Protein AF-A0A7Z9G3J1-F1 (afdb_monomer_lite)

Radius of gyration: 23.77 Å; chains: 1; bounding box: 66×47×81 Å

Structure (mmCIF, N/CA/C/O backbone):
data_AF-A0A7Z9G3J1-F1
#
_entry.id   AF-A0A7Z9G3J1-F1
#
loop_
_atom_site.group_PDB
_atom_site.id
_atom_site.type_symbol
_atom_site.label_atom_id
_atom_site.label_alt_id
_atom_site.label_comp_id
_atom_site.label_asym_id
_atom_site.label_entity_id
_atom_site.label_seq_id
_atom_site.pdbx_PDB_ins_code
_atom_site.Cartn_x
_atom_site.Cartn_y
_atom_site.Cartn_z
_atom_site.occupancy
_atom_site.B_iso_or_equiv
_atom_site.auth_seq_id
_atom_site.auth_comp_id
_atom_site.auth_asym_id
_atom_site.auth_atom_id
_atom_site.pdbx_PDB_model_num
ATOM 1 N N . MET A 1 1 ? 31.527 11.844 -5.427 1.00 74.94 1 MET A N 1
ATOM 2 C CA . MET A 1 1 ? 30.550 10.880 -5.969 1.00 74.94 1 MET A CA 1
ATOM 3 C C . MET A 1 1 ? 30.695 9.530 -5.293 1.00 74.94 1 MET A C 1
ATOM 5 O O . MET A 1 1 ? 29.779 9.151 -4.588 1.00 74.94 1 MET A O 1
ATOM 9 N N . GLU A 1 2 ? 31.854 8.870 -5.390 1.00 83.44 2 GLU A N 1
ATOM 10 C CA . GLU A 1 2 ? 32.075 7.552 -4.758 1.00 83.44 2 GLU A CA 1
ATOM 11 C C . GLU A 1 2 ? 31.765 7.499 -3.256 1.00 83.44 2 GLU A C 1
ATOM 13 O O . GLU A 1 2 ? 31.175 6.531 -2.800 1.00 83.44 2 GLU A O 1
ATOM 18 N N . GLN A 1 3 ? 32.085 8.552 -2.495 1.00 86.12 3 GLN A N 1
ATOM 19 C CA . GLN A 1 3 ? 31.745 8.615 -1.066 1.00 86.12 3 GLN A CA 1
ATOM 20 C C . GLN A 1 3 ? 30.231 8.562 -0.808 1.00 86.12 3 GLN A C 1
ATOM 22 O O . GLN A 1 3 ? 29.818 7.888 0.122 1.00 86.12 3 GLN A O 1
ATOM 27 N N . TYR A 1 4 ? 29.415 9.198 -1.657 1.00 82.56 4 TYR A N 1
ATOM 28 C CA . TYR A 1 4 ? 27.954 9.123 -1.550 1.00 82.56 4 TYR A CA 1
ATOM 29 C C . TYR A 1 4 ? 27.432 7.741 -1.961 1.00 82.56 4 TYR A C 1
ATOM 31 O O . TYR A 1 4 ? 26.569 7.187 -1.299 1.00 82.56 4 TYR A O 1
ATOM 39 N N . LEU A 1 5 ? 27.980 7.142 -3.026 1.00 85.19 5 LEU A N 1
ATOM 40 C CA . LEU A 1 5 ? 27.561 5.805 -3.472 1.00 85.19 5 LEU A CA 1
ATOM 41 C C . LEU A 1 5 ? 27.992 4.686 -2.510 1.00 85.19 5 LEU A C 1
ATOM 43 O O . LEU A 1 5 ? 27.383 3.618 -2.507 1.00 85.19 5 LEU A O 1
ATOM 47 N N . ALA A 1 6 ? 29.015 4.923 -1.686 1.00 86.81 6 ALA A N 1
ATOM 48 C CA . ALA A 1 6 ? 29.433 4.000 -0.634 1.00 86.81 6 ALA A CA 1
ATOM 49 C C . ALA A 1 6 ? 28.382 3.849 0.481 1.00 86.81 6 ALA A C 1
ATOM 51 O O . ALA A 1 6 ? 28.388 2.834 1.174 1.00 86.81 6 ALA A O 1
ATOM 52 N N . GLU A 1 7 ? 27.460 4.808 0.625 1.00 89.31 7 GLU A N 1
ATOM 53 C CA . GLU A 1 7 ? 26.322 4.724 1.553 1.00 89.31 7 GLU A CA 1
ATOM 54 C C . GLU A 1 7 ? 25.188 3.829 1.029 1.00 89.31 7 GLU A C 1
ATOM 56 O O . GLU A 1 7 ? 24.230 3.568 1.753 1.00 89.31 7 GLU A O 1
ATOM 61 N N . THR A 1 8 ? 25.331 3.282 -0.185 1.00 89.94 8 THR A N 1
ATOM 62 C CA . THR A 1 8 ? 24.332 2.472 -0.901 1.00 89.94 8 THR A CA 1
ATOM 63 C C . THR A 1 8 ? 23.074 3.261 -1.287 1.00 89.94 8 THR A C 1
ATOM 65 O O . THR A 1 8 ? 23.007 4.475 -1.118 1.00 89.94 8 THR A O 1
ATOM 68 N N . ILE A 1 9 ? 22.106 2.584 -1.908 1.00 93.88 9 ILE A N 1
ATOM 69 C CA . ILE A 1 9 ? 20.814 3.174 -2.272 1.00 93.88 9 ILE A CA 1
ATOM 70 C C . ILE A 1 9 ? 19.803 2.812 -1.185 1.00 93.88 9 ILE A C 1
ATOM 72 O O . ILE A 1 9 ? 19.761 1.668 -0.739 1.00 93.88 9 ILE A O 1
ATOM 76 N N . ASP A 1 10 ? 18.973 3.773 -0.797 1.00 92.31 10 ASP A N 1
ATOM 77 C CA . ASP A 1 10 ? 17.947 3.711 0.249 1.00 92.31 10 ASP A CA 1
ATOM 78 C C . ASP A 1 10 ? 16.708 2.890 -0.161 1.00 92.31 10 ASP A C 1
ATOM 80 O O . ASP A 1 10 ? 15.561 3.315 -0.010 1.00 92.31 10 ASP A O 1
ATOM 84 N N . ILE A 1 11 ? 16.947 1.688 -0.685 1.00 94.56 11 ILE A N 1
ATOM 85 C CA . ILE A 1 11 ? 15.934 0.734 -1.131 1.00 94.56 11 ILE A CA 1
ATOM 86 C C . ILE A 1 11 ? 15.996 -0.538 -0.285 1.00 94.56 11 ILE A C 1
ATOM 88 O O . ILE A 1 11 ? 17.074 -1.058 0.013 1.00 94.56 11 ILE A O 1
ATOM 92 N N . ASN A 1 12 ? 14.839 -1.071 0.098 1.00 94.88 12 ASN A N 1
ATOM 93 C CA . ASN A 1 12 ? 14.780 -2.349 0.799 1.00 94.88 12 ASN A CA 1
ATOM 94 C C . ASN A 1 12 ? 14.814 -3.549 -0.176 1.00 94.88 12 ASN A C 1
ATOM 96 O O . ASN A 1 12 ? 14.845 -3.402 -1.400 1.00 94.88 12 ASN A O 1
ATOM 100 N N . ALA A 1 13 ? 14.818 -4.766 0.375 1.00 95.44 13 ALA A N 1
ATOM 101 C CA . ALA A 1 13 ? 14.863 -5.999 -0.416 1.00 95.44 13 ALA A CA 1
ATOM 102 C C . ALA A 1 13 ? 13.631 -6.201 -1.322 1.00 95.44 13 ALA A C 1
ATOM 104 O O . ALA A 1 13 ? 13.750 -6.861 -2.351 1.00 95.44 13 ALA A O 1
ATOM 105 N N . ASP A 1 14 ? 12.492 -5.600 -0.972 1.00 95.75 14 ASP A N 1
ATOM 106 C CA . ASP A 1 14 ? 11.237 -5.674 -1.728 1.00 95.75 14 ASP A CA 1
ATOM 107 C C . ASP A 1 14 ? 11.140 -4.629 -2.848 1.00 95.75 14 ASP A C 1
ATOM 109 O O . ASP A 1 14 ? 10.175 -4.637 -3.606 1.00 95.75 14 ASP A O 1
ATOM 113 N N . GLY A 1 15 ? 12.116 -3.722 -2.964 1.00 94.69 15 GLY A N 1
ATOM 114 C CA . GLY A 1 15 ? 12.115 -2.660 -3.971 1.00 94.69 15 GLY A CA 1
ATOM 115 C C . GLY A 1 15 ? 11.437 -1.358 -3.535 1.00 94.69 15 GLY A C 1
ATOM 116 O O . GLY A 1 15 ? 11.208 -0.478 -4.365 1.00 94.69 15 GLY A O 1
ATOM 117 N N . GLU A 1 16 ? 11.110 -1.204 -2.253 1.00 92.50 16 GLU A N 1
ATOM 118 C CA . GLU A 1 16 ? 10.523 0.024 -1.712 1.00 92.50 16 GLU A CA 1
ATOM 119 C C . GLU A 1 16 ? 11.630 0.997 -1.283 1.00 92.50 16 GLU A C 1
ATOM 121 O O . GLU A 1 16 ? 12.509 0.640 -0.493 1.00 92.50 16 GLU A O 1
ATOM 126 N N . TYR A 1 17 ? 11.582 2.229 -1.794 1.00 92.19 17 TYR A N 1
ATOM 127 C CA . TYR A 1 17 ? 12.421 3.325 -1.305 1.00 92.19 17 TYR A CA 1
ATOM 128 C C . TYR A 1 17 ? 11.921 3.836 0.048 1.00 92.19 17 TYR A C 1
ATOM 130 O O . TYR A 1 17 ? 10.718 3.808 0.317 1.00 92.19 17 TYR A O 1
ATOM 138 N N . ILE A 1 18 ? 12.820 4.382 0.873 1.00 87.56 18 ILE A N 1
ATOM 139 C CA . ILE A 1 18 ? 12.483 4.860 2.227 1.00 87.56 18 ILE A CA 1
ATOM 140 C C . ILE A 1 18 ? 11.345 5.891 2.252 1.00 87.56 18 ILE A C 1
ATOM 142 O O . ILE A 1 18 ? 10.588 5.955 3.216 1.00 87.56 18 ILE A O 1
ATOM 146 N N . GLU A 1 19 ? 11.194 6.686 1.189 1.00 79.88 19 GLU A N 1
ATOM 147 C CA . GLU A 1 19 ? 10.156 7.718 1.104 1.00 79.88 19 GLU A CA 1
ATOM 148 C C . GLU A 1 19 ? 8.739 7.156 0.955 1.00 79.88 19 GLU A C 1
ATOM 150 O O . GLU A 1 19 ? 7.773 7.888 1.181 1.00 79.88 19 GLU A O 1
ATOM 155 N N . ARG A 1 20 ? 8.609 5.885 0.545 1.00 80.00 20 ARG A N 1
ATOM 156 C CA . ARG A 1 20 ? 7.331 5.187 0.333 1.00 80.00 20 ARG A CA 1
ATOM 157 C C . ARG A 1 20 ? 6.332 5.946 -0.552 1.00 80.00 20 ARG A C 1
ATOM 159 O O . ARG A 1 20 ? 5.127 5.791 -0.397 1.00 80.00 20 ARG A O 1
ATOM 166 N N . SER A 1 21 ? 6.807 6.767 -1.492 1.00 75.12 21 SER A N 1
ATOM 167 C CA . SER A 1 21 ? 5.947 7.508 -2.427 1.00 75.12 21 SER A CA 1
ATOM 168 C C . SER A 1 21 ? 5.894 6.801 -3.775 1.00 75.12 21 SER A C 1
ATOM 170 O O . SER A 1 21 ? 6.714 7.016 -4.674 1.00 75.12 21 SER A O 1
ATOM 172 N N . THR A 1 22 ? 4.880 5.952 -3.900 1.00 71.88 22 THR A N 1
ATOM 173 C CA . THR A 1 22 ? 4.562 5.208 -5.117 1.00 71.88 22 THR A CA 1
ATOM 174 C C . THR A 1 22 ? 4.165 6.122 -6.273 1.00 71.88 22 THR A C 1
ATOM 176 O O . THR A 1 22 ? 4.463 5.791 -7.416 1.00 71.88 22 THR A O 1
ATOM 179 N N . GLY A 1 23 ? 3.534 7.273 -6.009 1.00 63.25 23 GLY A N 1
ATOM 180 C CA . GLY A 1 23 ? 3.013 8.157 -7.051 1.00 63.25 23 GLY A CA 1
ATOM 181 C C . GLY A 1 23 ? 4.033 9.127 -7.646 1.00 63.25 23 GLY A C 1
ATOM 182 O O . GLY A 1 23 ? 3.882 9.520 -8.803 1.00 63.25 23 GLY A O 1
ATOM 183 N N . VAL A 1 24 ? 5.064 9.536 -6.896 1.00 74.62 24 VAL A N 1
ATOM 184 C CA . VAL A 1 24 ? 5.967 10.624 -7.320 1.00 74.62 24 VAL A CA 1
ATOM 185 C C . VAL A 1 24 ? 7.439 10.273 -7.139 1.00 74.62 24 VAL A C 1
ATOM 187 O O . VAL A 1 24 ? 8.182 10.277 -8.124 1.00 74.62 24 VAL A O 1
ATOM 190 N N . CYS A 1 25 ? 7.886 9.980 -5.917 1.00 79.81 25 CYS A N 1
ATOM 191 C CA . CYS A 1 25 ? 9.322 9.878 -5.656 1.00 79.81 25 CYS A CA 1
ATOM 192 C C . CYS A 1 25 ? 9.967 8.663 -6.319 1.00 79.81 25 CYS A C 1
ATOM 194 O O . CYS A 1 25 ? 11.056 8.798 -6.873 1.00 79.81 25 CYS A O 1
ATOM 196 N N . ASN A 1 26 ? 9.274 7.520 -6.373 1.00 88.06 26 ASN A N 1
ATOM 197 C CA . ASN A 1 26 ? 9.769 6.328 -7.071 1.00 88.06 26 ASN A CA 1
ATOM 198 C C . ASN A 1 26 ? 10.164 6.639 -8.526 1.00 88.06 26 ASN A C 1
ATOM 200 O O . ASN A 1 26 ? 11.233 6.237 -8.989 1.00 88.06 26 ASN A O 1
ATOM 204 N N . ALA A 1 27 ? 9.349 7.437 -9.227 1.00 90.00 27 ALA A N 1
ATOM 205 C CA . ALA A 1 27 ? 9.635 7.876 -10.591 1.00 90.00 27 ALA A CA 1
ATOM 206 C C . ALA A 1 27 ? 10.910 8.721 -10.696 1.00 90.00 27 ALA A C 1
ATOM 208 O O . ALA A 1 27 ? 11.701 8.555 -11.627 1.00 90.00 27 ALA A O 1
ATOM 209 N N . VAL A 1 28 ? 11.122 9.620 -9.735 1.00 91.31 28 VAL A N 1
ATOM 210 C CA . VAL A 1 28 ? 12.305 10.486 -9.683 1.00 91.31 28 VAL A CA 1
ATOM 211 C C . VAL A 1 28 ? 13.564 9.683 -9.350 1.00 91.31 28 VAL A C 1
ATOM 213 O O . VAL A 1 28 ? 14.580 9.855 -10.031 1.00 91.31 28 VAL A O 1
ATOM 216 N N . CYS A 1 29 ? 13.500 8.788 -8.362 1.00 93.75 29 CYS A N 1
ATOM 217 C CA . CYS A 1 29 ? 14.612 7.929 -7.959 1.00 93.75 29 CYS A CA 1
ATOM 218 C C . CYS A 1 29 ? 15.042 7.004 -9.101 1.00 93.75 29 CYS A C 1
ATOM 220 O O . CYS A 1 29 ? 16.206 7.041 -9.504 1.00 93.75 29 CYS A O 1
ATOM 222 N N . ASN A 1 30 ? 14.106 6.261 -9.702 1.00 95.56 30 ASN A N 1
ATOM 223 C CA . ASN A 1 30 ? 14.415 5.334 -10.796 1.00 95.56 30 ASN A CA 1
ATOM 224 C C . ASN A 1 30 ? 15.060 6.044 -11.985 1.00 95.56 30 ASN A C 1
ATOM 226 O O . ASN A 1 30 ? 16.074 5.587 -12.519 1.00 95.56 30 ASN A O 1
ATOM 230 N N . ARG A 1 31 ? 14.515 7.201 -12.374 1.00 94.81 31 ARG A N 1
ATOM 231 C CA . ARG A 1 31 ? 15.083 8.012 -13.451 1.00 94.81 31 ARG A CA 1
ATOM 232 C C . ARG A 1 31 ? 16.487 8.499 -13.112 1.00 94.81 31 ARG A C 1
ATOM 234 O O . ARG A 1 31 ? 17.388 8.370 -13.938 1.00 94.81 31 ARG A O 1
ATOM 241 N N . SER A 1 32 ? 16.683 9.034 -11.910 1.00 94.44 32 SER A N 1
ATOM 242 C CA . SER A 1 32 ? 17.983 9.561 -11.482 1.00 94.44 32 SER A CA 1
ATOM 243 C C . SER A 1 32 ? 19.046 8.466 -11.450 1.00 94.44 32 SER A C 1
ATOM 245 O O . SER A 1 32 ? 20.136 8.659 -11.984 1.00 94.44 32 SER A O 1
ATOM 247 N N . LEU A 1 33 ? 18.712 7.291 -10.911 1.00 96.00 33 LEU A N 1
ATOM 248 C CA . LEU A 1 33 ? 19.606 6.134 -10.862 1.00 96.00 33 LEU A CA 1
ATOM 249 C C . LEU A 1 33 ? 19.937 5.607 -12.256 1.00 96.00 33 LEU A C 1
ATOM 251 O O . LEU A 1 33 ? 21.100 5.338 -12.547 1.00 96.00 33 LEU A O 1
ATOM 255 N N . ARG A 1 34 ? 18.951 5.531 -13.155 1.00 96.31 34 ARG A N 1
ATOM 256 C CA . ARG A 1 34 ? 19.168 5.121 -14.547 1.00 96.31 34 ARG A CA 1
ATOM 257 C C . ARG A 1 34 ? 20.100 6.072 -15.296 1.00 96.31 34 ARG A C 1
ATOM 259 O O . ARG A 1 34 ? 20.996 5.620 -16.012 1.00 96.31 34 ARG A O 1
ATOM 266 N N . LEU A 1 35 ? 19.907 7.381 -15.140 1.00 94.75 35 LEU A N 1
ATOM 267 C CA . LEU A 1 35 ? 20.774 8.389 -15.755 1.00 94.75 35 LEU A CA 1
ATOM 268 C C . LEU A 1 35 ? 22.184 8.358 -15.145 1.00 94.75 35 LEU A C 1
ATOM 270 O O . LEU A 1 35 ? 23.167 8.403 -15.886 1.00 94.75 35 LEU A O 1
ATOM 274 N N . ALA A 1 36 ? 22.294 8.205 -13.823 1.00 94.69 36 ALA A N 1
ATOM 275 C CA . ALA A 1 36 ? 23.571 8.068 -13.126 1.00 94.69 36 ALA A CA 1
ATOM 276 C C . ALA A 1 36 ? 24.332 6.801 -13.548 1.00 94.69 36 ALA A C 1
ATOM 278 O O . ALA A 1 36 ? 25.538 6.870 -13.775 1.00 94.69 36 ALA A O 1
ATOM 279 N N . ALA A 1 37 ? 23.639 5.672 -13.733 1.00 95.31 37 ALA A N 1
ATOM 280 C CA . ALA A 1 37 ? 24.235 4.425 -14.208 1.00 95.31 37 ALA A CA 1
ATOM 281 C C . ALA A 1 37 ? 24.989 4.623 -15.531 1.00 95.31 37 ALA A C 1
ATOM 283 O O . ALA A 1 37 ? 26.104 4.127 -15.689 1.00 95.31 37 ALA A O 1
ATOM 284 N N . ASN A 1 38 ? 24.411 5.398 -16.457 1.00 92.38 38 ASN A N 1
ATOM 285 C CA . ASN A 1 38 ? 25.053 5.736 -17.728 1.00 92.38 38 ASN A CA 1
ATOM 286 C C . ASN A 1 38 ? 26.195 6.733 -17.549 1.00 92.38 38 ASN A C 1
ATOM 288 O O . ASN A 1 38 ? 27.301 6.492 -18.017 1.00 92.38 38 ASN A O 1
ATOM 292 N N . ALA A 1 39 ? 25.930 7.854 -16.873 1.00 93.62 39 ALA A N 1
ATOM 293 C CA . ALA A 1 39 ? 26.893 8.947 -16.753 1.00 93.62 39 ALA A CA 1
ATOM 294 C C . ALA A 1 39 ? 28.172 8.536 -16.005 1.00 93.62 39 ALA A C 1
ATOM 296 O O . ALA A 1 39 ? 29.237 9.098 -16.247 1.00 93.62 39 ALA A O 1
ATOM 297 N N . LEU A 1 40 ? 28.064 7.559 -15.101 1.00 93.62 40 LEU A N 1
ATOM 298 C CA . LEU A 1 40 ? 29.157 7.095 -14.247 1.00 93.62 40 LEU A CA 1
ATOM 299 C C . LEU A 1 40 ? 29.710 5.728 -14.666 1.00 93.62 40 LEU A C 1
ATOM 301 O O . LEU A 1 40 ? 30.639 5.247 -14.025 1.00 93.62 40 LEU A O 1
ATOM 305 N N . ASN A 1 41 ? 29.150 5.092 -15.703 1.00 93.56 41 ASN A N 1
ATOM 306 C CA . ASN A 1 41 ? 29.440 3.701 -16.071 1.00 93.56 41 ASN A CA 1
ATOM 307 C C . ASN A 1 41 ? 29.283 2.725 -14.885 1.00 93.56 41 ASN A C 1
ATOM 309 O O . ASN A 1 41 ? 30.142 1.882 -14.627 1.00 93.56 41 ASN A O 1
ATOM 313 N N . ARG A 1 42 ? 28.171 2.854 -14.153 1.00 93.75 42 ARG A N 1
ATOM 314 C CA . ARG A 1 42 ? 27.832 2.075 -12.951 1.00 93.75 42 ARG A CA 1
ATOM 315 C C . ARG A 1 42 ? 26.537 1.283 -13.161 1.00 93.75 42 ARG A C 1
ATOM 317 O O . ARG A 1 42 ? 25.477 1.702 -12.694 1.00 93.75 42 ARG A O 1
ATOM 324 N N . PRO A 1 43 ? 26.581 0.160 -13.904 1.00 95.50 43 PRO A N 1
ATOM 325 C CA . PRO A 1 43 ? 25.383 -0.616 -14.236 1.00 95.50 43 PRO A CA 1
ATOM 326 C C . PRO A 1 43 ? 24.704 -1.238 -13.007 1.00 95.50 43 PRO A C 1
ATOM 328 O O . PRO A 1 43 ? 23.523 -1.569 -13.065 1.00 95.50 43 PRO A O 1
ATOM 331 N N . ASP A 1 44 ? 25.418 -1.360 -11.889 1.00 94.25 44 ASP A N 1
ATOM 332 C CA . ASP A 1 44 ? 24.888 -1.809 -10.602 1.00 94.25 44 ASP A CA 1
ATOM 333 C C . ASP A 1 44 ? 23.786 -0.888 -10.050 1.00 94.25 44 ASP A C 1
ATOM 335 O O . ASP A 1 44 ? 22.881 -1.365 -9.370 1.00 94.25 44 ASP A O 1
ATOM 339 N N . LEU A 1 45 ? 23.772 0.399 -10.424 1.00 96.25 45 LEU A N 1
ATOM 340 C CA . LEU A 1 45 ? 22.696 1.331 -10.058 1.00 96.25 45 LEU A CA 1
ATOM 341 C C . LEU A 1 45 ? 21.348 0.999 -10.718 1.00 96.25 45 LEU A C 1
ATOM 343 O O . LEU A 1 45 ? 20.321 1.530 -10.300 1.00 96.25 45 LEU A O 1
ATOM 347 N N . LEU A 1 46 ? 21.326 0.122 -11.727 1.00 97.56 46 LEU A N 1
ATOM 348 C CA . LEU A 1 46 ? 20.089 -0.334 -12.367 1.00 97.56 46 LEU A CA 1
ATOM 349 C C . LEU A 1 46 ? 19.372 -1.421 -11.562 1.00 97.56 46 LEU A C 1
ATOM 351 O O . LEU A 1 46 ? 18.180 -1.631 -11.757 1.00 97.56 46 LEU A O 1
ATOM 355 N N . GLU A 1 47 ? 20.064 -2.108 -10.655 1.00 97.06 47 GLU A N 1
ATOM 356 C CA . GLU A 1 47 ? 19.462 -3.175 -9.853 1.00 97.06 47 GLU A CA 1
ATOM 357 C C . GLU A 1 47 ? 18.367 -2.656 -8.896 1.00 97.06 47 GLU A C 1
ATOM 359 O O . GLU A 1 47 ? 17.260 -3.197 -8.920 1.00 97.06 47 GLU A O 1
ATOM 364 N N . PRO A 1 48 ? 18.580 -1.561 -8.136 1.00 96.62 48 PRO A N 1
ATOM 365 C CA . PRO A 1 48 ? 17.502 -0.893 -7.404 1.00 96.62 48 PRO A CA 1
ATOM 366 C C . PRO A 1 48 ? 16.302 -0.513 -8.280 1.00 96.62 48 PRO A C 1
ATOM 368 O O . PRO A 1 48 ? 15.159 -0.675 -7.859 1.00 96.62 48 PRO A O 1
ATOM 371 N N . VAL A 1 49 ? 16.559 -0.047 -9.510 1.00 97.56 49 VAL A N 1
ATOM 372 C CA . VAL A 1 49 ? 15.505 0.357 -10.451 1.00 97.56 49 VAL A CA 1
ATOM 373 C C . VAL A 1 49 ? 14.624 -0.836 -10.813 1.00 97.56 49 VAL A C 1
ATOM 375 O O . VAL A 1 49 ? 13.406 -0.720 -10.751 1.00 97.56 49 VAL A O 1
ATOM 378 N N . ARG A 1 50 ? 15.213 -1.998 -11.127 1.00 97.88 50 ARG A N 1
ATOM 379 C CA . ARG A 1 50 ? 14.454 -3.224 -11.444 1.00 97.88 50 ARG A CA 1
ATOM 380 C C . ARG A 1 50 ? 13.542 -3.637 -10.295 1.00 97.88 50 ARG A C 1
ATOM 382 O O . ARG A 1 50 ? 12.340 -3.774 -10.495 1.00 97.88 50 ARG A O 1
ATOM 389 N N . ARG A 1 51 ? 14.084 -3.723 -9.074 1.00 97.12 51 ARG A N 1
ATOM 390 C CA . ARG A 1 51 ? 13.294 -4.092 -7.885 1.00 97.12 51 ARG A CA 1
ATOM 391 C C . ARG A 1 51 ? 12.128 -3.140 -7.660 1.00 97.12 51 ARG A C 1
ATOM 393 O O . ARG A 1 51 ? 11.017 -3.580 -7.378 1.00 97.12 51 ARG A O 1
ATOM 400 N N . ASN A 1 52 ? 12.363 -1.837 -7.811 1.00 97.12 52 ASN A N 1
ATOM 401 C CA . ASN A 1 52 ? 11.294 -0.863 -7.661 1.00 97.12 52 ASN A CA 1
ATOM 402 C C . ASN A 1 52 ? 10.243 -0.953 -8.777 1.00 97.12 52 ASN A C 1
ATOM 404 O O . ASN A 1 52 ? 9.057 -0.808 -8.489 1.00 97.12 52 ASN A O 1
ATOM 408 N N . LEU A 1 53 ? 10.640 -1.198 -10.029 1.00 97.38 53 LEU A N 1
ATOM 409 C CA . LEU A 1 53 ? 9.705 -1.404 -11.141 1.00 97.38 53 LEU A CA 1
ATOM 410 C C . LEU A 1 53 ? 8.851 -2.667 -10.942 1.00 97.38 53 LEU A C 1
ATOM 412 O O . LEU A 1 53 ? 7.646 -2.635 -11.206 1.00 97.38 53 LEU A O 1
ATOM 416 N N . ASP A 1 54 ? 9.436 -3.740 -10.413 1.00 97.00 54 ASP A N 1
ATOM 417 C CA . ASP A 1 54 ? 8.715 -4.971 -10.080 1.00 97.00 54 ASP A CA 1
ATOM 418 C C . ASP A 1 54 ? 7.689 -4.739 -8.965 1.00 97.00 54 ASP A C 1
ATOM 420 O O . ASP A 1 54 ? 6.531 -5.147 -9.085 1.00 97.00 54 ASP A O 1
ATOM 424 N N . LEU A 1 55 ? 8.070 -4.041 -7.890 1.00 95.94 55 LEU A N 1
ATOM 425 C CA . LEU A 1 55 ? 7.142 -3.654 -6.823 1.00 95.94 55 LEU A CA 1
ATOM 426 C C . LEU A 1 55 ? 6.033 -2.737 -7.354 1.00 95.94 55 LEU A C 1
ATOM 428 O O . LEU A 1 55 ? 4.849 -2.978 -7.108 1.00 95.94 55 LEU A O 1
ATOM 432 N N . SER A 1 56 ? 6.417 -1.704 -8.107 1.00 95.62 56 SER A N 1
ATOM 433 C CA . SER A 1 56 ? 5.515 -0.680 -8.642 1.00 95.62 56 SER A CA 1
ATOM 434 C C . SER A 1 56 ? 4.404 -1.280 -9.497 1.00 95.62 56 SER A C 1
ATOM 436 O O . SER A 1 56 ? 3.259 -0.856 -9.363 1.00 95.62 56 SER A O 1
ATOM 438 N N . TYR A 1 57 ? 4.699 -2.312 -10.297 1.00 96.62 57 TYR A N 1
ATOM 439 C CA . TYR A 1 57 ? 3.676 -2.997 -11.089 1.00 96.62 57 TYR A CA 1
ATOM 440 C C . TYR A 1 57 ? 2.591 -3.614 -10.202 1.00 96.62 57 TYR A C 1
ATOM 442 O O . TYR A 1 57 ? 1.397 -3.439 -10.448 1.00 96.62 57 TYR A O 1
ATOM 450 N N . HIS A 1 58 ? 2.990 -4.308 -9.135 1.00 96.31 58 HIS A N 1
ATOM 451 C CA . HIS A 1 58 ? 2.035 -4.975 -8.258 1.00 96.31 58 HIS A CA 1
ATOM 452 C C . HIS A 1 58 ? 1.142 -3.971 -7.513 1.00 96.31 58 HIS A C 1
ATOM 454 O O . HIS A 1 58 ? -0.027 -4.273 -7.244 1.00 96.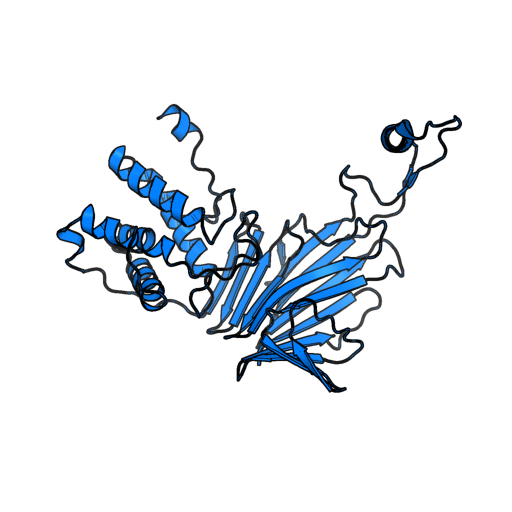31 58 HIS A O 1
ATOM 460 N N . MET A 1 59 ? 1.649 -2.763 -7.243 1.00 94.69 59 MET A N 1
ATOM 461 C CA . MET A 1 59 ? 0.895 -1.666 -6.626 1.00 94.69 59 MET A CA 1
ATOM 462 C C . MET A 1 59 ? -0.144 -1.019 -7.554 1.00 94.69 59 MET A C 1
ATOM 464 O O . MET A 1 59 ? -0.938 -0.203 -7.085 1.00 94.69 59 MET A O 1
ATOM 468 N N . LEU A 1 60 ? -0.190 -1.371 -8.842 1.00 94.88 60 LEU A N 1
ATOM 469 C CA . LEU A 1 60 ? -1.185 -0.843 -9.775 1.00 94.88 60 LEU A CA 1
ATOM 470 C C . LEU A 1 60 ? -2.551 -1.513 -9.586 1.00 94.88 60 LEU A C 1
ATOM 472 O O . LEU A 1 60 ? -2.674 -2.710 -9.302 1.00 94.88 60 LEU A O 1
ATOM 476 N N . HIS A 1 61 ? -3.600 -0.715 -9.734 1.00 95.12 61 HIS A N 1
ATOM 477 C CA . HIS A 1 61 ? -4.981 -1.144 -9.911 1.00 95.12 61 HIS A CA 1
ATOM 478 C C . HIS A 1 61 ? -5.269 -1.397 -11.401 1.00 95.12 61 HIS A C 1
ATOM 480 O O . HIS A 1 61 ? -4.466 -1.069 -12.273 1.00 95.12 61 HIS A O 1
ATOM 486 N N . ALA A 1 62 ? -6.429 -1.978 -11.716 1.00 94.62 62 ALA A N 1
ATOM 487 C CA . ALA A 1 62 ? -6.783 -2.334 -13.093 1.00 94.62 62 ALA A CA 1
ATOM 488 C C . ALA A 1 62 ? -6.957 -1.138 -14.044 1.00 94.62 62 ALA A C 1
ATOM 490 O O . ALA A 1 62 ? -6.826 -1.303 -15.252 1.00 94.62 62 ALA A O 1
ATOM 491 N N . ASP A 1 63 ? -7.216 0.057 -13.512 1.00 93.25 63 ASP A N 1
ATOM 492 C CA . ASP A 1 63 ? -7.284 1.313 -14.267 1.00 93.25 63 ASP A CA 1
ATOM 493 C C . ASP A 1 63 ? -5.929 2.046 -14.340 1.00 93.25 63 ASP A C 1
ATOM 495 O O . ASP A 1 63 ? -5.872 3.200 -14.760 1.00 93.25 63 ASP A O 1
ATOM 499 N N . GLY A 1 64 ? -4.842 1.398 -13.902 1.00 92.19 64 GLY A N 1
ATOM 500 C CA . GLY A 1 64 ? -3.484 1.944 -13.889 1.00 92.19 64 GLY A CA 1
ATOM 501 C C . GLY A 1 64 ? -3.227 2.997 -12.815 1.00 92.19 64 GLY A C 1
ATOM 502 O O . GLY A 1 64 ? -2.147 3.595 -12.802 1.00 92.19 64 GLY A O 1
ATOM 503 N N . THR A 1 65 ? -4.179 3.234 -11.903 1.00 91.94 65 THR A N 1
ATOM 504 C CA . THR A 1 65 ? -3.881 4.031 -10.712 1.00 91.94 65 THR A CA 1
ATOM 505 C C . THR A 1 65 ? -3.016 3.235 -9.751 1.00 91.94 65 THR A C 1
ATOM 507 O O . THR A 1 65 ? -3.140 2.015 -9.666 1.00 91.94 65 THR A O 1
ATOM 510 N N . VAL A 1 66 ? -2.144 3.906 -9.010 1.00 90.69 66 VAL A N 1
ATOM 511 C CA . VAL A 1 66 ? -1.279 3.265 -8.015 1.00 90.69 66 VAL A CA 1
ATOM 512 C C . VAL A 1 66 ? -1.858 3.412 -6.613 1.00 90.69 66 VAL A C 1
ATOM 514 O O . VAL A 1 66 ? -2.517 4.405 -6.307 1.00 90.69 66 VAL A O 1
ATOM 517 N N . VAL A 1 67 ? -1.603 2.429 -5.753 1.00 84.88 67 VAL A N 1
ATOM 518 C CA . VAL A 1 67 ? -1.920 2.514 -4.325 1.00 84.88 67 VAL A CA 1
ATOM 519 C C . VAL A 1 67 ? -1.121 3.655 -3.690 1.00 84.88 67 VAL A C 1
ATOM 521 O O . VAL A 1 67 ? 0.107 3.594 -3.640 1.00 84.88 67 VAL A O 1
ATOM 524 N N . THR A 1 68 ? -1.813 4.665 -3.162 1.00 81.06 68 THR A N 1
ATOM 525 C CA . THR A 1 68 ? -1.209 5.804 -2.444 1.00 81.06 68 THR A CA 1
ATOM 526 C C . THR A 1 68 ? -1.614 5.878 -0.970 1.00 81.06 68 THR A C 1
ATOM 528 O O . THR A 1 68 ? -1.045 6.667 -0.220 1.00 81.06 68 THR A O 1
ATOM 531 N N . SER A 1 69 ? -2.538 5.025 -0.512 1.00 70.44 69 SER A N 1
ATOM 532 C CA . SER A 1 69 ? -3.016 4.983 0.883 1.00 70.44 69 SER A CA 1
ATOM 533 C C . SER A 1 69 ? -1.925 4.638 1.908 1.00 70.44 69 SER A C 1
ATOM 535 O O . SER A 1 69 ? -2.121 4.844 3.100 1.00 70.44 69 SER A O 1
ATOM 537 N N . PHE A 1 70 ? -0.773 4.134 1.452 1.00 69.62 70 PHE A N 1
ATOM 538 C CA . PHE A 1 70 ? 0.394 3.794 2.277 1.00 69.62 70 PHE A CA 1
ATOM 539 C C . PHE A 1 70 ? 1.554 4.791 2.110 1.00 69.62 70 PHE A C 1
ATOM 541 O O . PHE A 1 70 ? 2.604 4.616 2.728 1.00 69.62 70 PHE A O 1
ATOM 548 N N . SER A 1 71 ? 1.374 5.846 1.302 1.00 69.88 71 SER A N 1
ATOM 549 C CA . SER A 1 71 ? 2.400 6.875 1.128 1.00 69.88 71 SER A CA 1
ATOM 550 C C . SER A 1 71 ? 2.570 7.716 2.389 1.00 69.88 71 SER A C 1
ATOM 552 O O . SER A 1 71 ? 1.593 8.055 3.058 1.00 69.88 71 SER A O 1
ATOM 554 N N . GLN A 1 72 ? 3.815 8.095 2.681 1.00 63.50 72 GLN A N 1
ATOM 555 C CA . GLN A 1 72 ? 4.176 9.035 3.749 1.00 63.50 72 GLN A CA 1
ATOM 556 C C . GLN A 1 72 ? 4.303 10.489 3.247 1.00 63.50 72 GLN A C 1
ATOM 558 O O . GLN A 1 72 ? 4.790 11.363 3.970 1.00 63.50 72 GLN A O 1
ATOM 563 N N . ARG A 1 73 ? 3.925 10.767 1.992 1.00 68.88 73 ARG A N 1
ATOM 564 C CA . ARG A 1 73 ? 4.142 12.053 1.308 1.00 68.88 73 ARG A CA 1
ATOM 565 C C . ARG A 1 73 ? 2.831 12.690 0.824 1.00 68.88 73 ARG A C 1
ATOM 567 O O . ARG A 1 73 ? 1.736 12.254 1.156 1.00 68.88 73 ARG A O 1
ATOM 574 N N . GLN A 1 74 ? 2.961 13.781 0.064 1.00 55.38 74 GLN A N 1
ATOM 575 C CA . GLN A 1 74 ? 1.855 14.616 -0.431 1.00 55.38 74 GLN A CA 1
ATOM 576 C C . GLN A 1 74 ? 0.863 13.873 -1.343 1.00 55.38 74 GLN A C 1
ATOM 578 O O . GLN A 1 74 ? -0.251 14.348 -1.531 1.00 55.38 74 GLN A O 1
ATOM 583 N N . ASP A 1 75 ? 1.260 12.734 -1.914 1.00 61.16 75 ASP A N 1
ATOM 584 C CA . ASP A 1 75 ? 0.416 11.865 -2.737 1.00 61.16 75 ASP A CA 1
ATOM 585 C C . ASP A 1 75 ? -0.501 10.952 -1.909 1.00 61.16 75 ASP A C 1
ATOM 587 O O . ASP A 1 75 ? -1.366 10.295 -2.490 1.00 61.16 75 ASP A O 1
ATOM 591 N N . HIS A 1 76 ? -0.361 10.928 -0.578 1.00 66.06 76 HIS A N 1
ATOM 592 C CA . HIS A 1 76 ? -1.218 10.146 0.308 1.00 66.06 76 HIS A CA 1
ATOM 593 C C . HIS A 1 76 ? -2.706 10.425 0.049 1.00 66.06 76 HIS A C 1
ATOM 595 O O . HIS A 1 76 ? -3.167 11.564 0.133 1.00 66.06 76 HIS A O 1
ATOM 601 N N . GLY A 1 77 ? -3.457 9.370 -0.278 1.00 64.06 77 GLY A N 1
ATOM 602 C CA . GLY A 1 77 ? -4.895 9.452 -0.555 1.00 64.06 77 GLY A CA 1
ATOM 603 C C . GLY A 1 77 ? -5.261 10.127 -1.884 1.00 64.06 77 GLY A C 1
ATOM 604 O O . GLY A 1 77 ? -6.432 10.428 -2.112 1.00 64.06 77 GLY A O 1
ATOM 605 N N . THR A 1 78 ? -4.291 10.377 -2.770 1.00 72.06 78 THR A N 1
ATOM 606 C CA . THR A 1 78 ? -4.545 10.953 -4.100 1.00 72.06 78 THR A CA 1
ATOM 607 C C . THR A 1 78 ? -4.630 9.873 -5.176 1.00 72.06 78 THR A C 1
ATOM 609 O O . THR A 1 78 ? -3.879 8.896 -5.169 1.00 72.06 78 THR A O 1
ATOM 612 N N . ARG A 1 79 ? -5.533 10.062 -6.145 1.00 80.88 79 ARG A N 1
ATOM 613 C CA . ARG A 1 79 ? -5.659 9.180 -7.311 1.00 80.88 79 ARG A CA 1
ATOM 614 C C . ARG A 1 79 ? -4.616 9.557 -8.362 1.00 80.88 79 ARG A C 1
ATOM 616 O O . ARG A 1 79 ? -4.750 10.587 -9.021 1.00 80.88 79 ARG A O 1
ATOM 623 N N . VAL A 1 80 ? -3.612 8.703 -8.550 1.00 84.19 80 VAL A N 1
ATOM 624 C CA . VAL A 1 80 ? -2.494 8.939 -9.480 1.00 84.19 80 VAL A CA 1
ATOM 625 C C . VAL A 1 80 ? -2.361 7.773 -10.448 1.00 84.19 80 VAL A C 1
ATOM 627 O O . VAL A 1 80 ? -2.250 6.630 -10.013 1.00 84.19 80 VAL A O 1
ATOM 630 N N . VAL A 1 81 ? -2.345 8.058 -11.754 1.00 86.62 81 VAL A N 1
ATOM 631 C CA . VAL A 1 81 ? -1.926 7.093 -12.785 1.00 86.62 81 VAL A CA 1
ATOM 632 C C . VAL A 1 81 ? -0.409 7.165 -12.917 1.00 86.62 81 VAL A C 1
ATOM 634 O O . VAL A 1 81 ? 0.148 8.256 -13.040 1.00 86.62 81 VAL A O 1
ATOM 637 N N . LEU A 1 82 ? 0.262 6.015 -12.922 1.00 86.06 82 LEU A N 1
ATOM 638 C CA . LEU A 1 82 ? 1.723 5.922 -12.836 1.00 86.06 82 LEU A CA 1
ATOM 639 C C . LEU A 1 82 ? 2.454 6.207 -14.171 1.00 86.06 82 LEU A C 1
ATOM 641 O O . LEU A 1 82 ? 3.446 5.572 -14.525 1.00 86.06 82 LEU A O 1
ATOM 645 N N . VAL A 1 83 ? 1.977 7.182 -14.949 1.00 87.88 83 VAL A N 1
ATOM 646 C CA . VAL A 1 83 ? 2.549 7.535 -16.265 1.00 87.88 83 VAL A CA 1
ATOM 647 C C . VAL A 1 83 ? 3.978 8.067 -16.185 1.00 87.88 83 VAL A C 1
ATOM 649 O O . VAL A 1 83 ? 4.752 7.963 -17.132 1.00 87.88 83 VAL A O 1
ATOM 652 N N . ASN A 1 84 ? 4.360 8.623 -15.038 1.00 87.94 84 ASN A N 1
ATOM 653 C CA . ASN A 1 84 ? 5.703 9.134 -14.784 1.00 87.94 84 ASN A CA 1
ATOM 654 C C . ASN A 1 84 ? 6.769 8.033 -14.652 1.00 87.94 84 A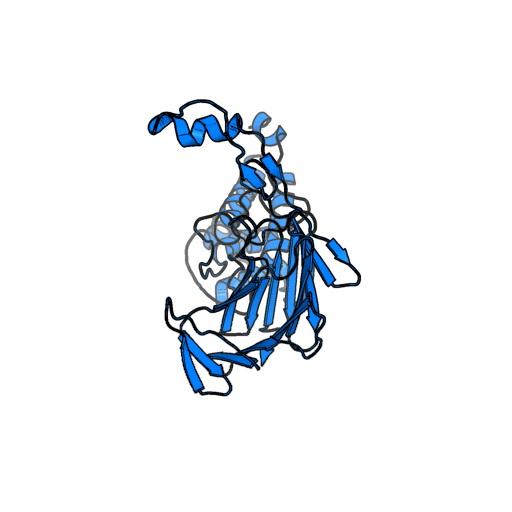SN A C 1
ATOM 656 O O . ASN A 1 84 ? 7.946 8.380 -14.589 1.00 87.94 84 ASN A O 1
ATOM 660 N N . MET A 1 85 ? 6.383 6.751 -14.622 1.00 91.56 85 MET A N 1
ATOM 661 C CA . MET A 1 85 ? 7.297 5.604 -14.654 1.00 91.56 85 MET A CA 1
ATOM 662 C C . MET A 1 85 ? 7.503 5.011 -16.050 1.00 91.56 85 MET A C 1
ATOM 664 O O . MET A 1 85 ? 8.400 4.183 -16.218 1.00 91.56 85 MET A O 1
ATOM 668 N N . VAL A 1 86 ? 6.728 5.430 -17.056 1.00 94.69 86 VAL A N 1
ATOM 669 C CA . VAL A 1 86 ? 6.792 4.872 -18.421 1.00 94.69 86 VAL A CA 1
ATOM 670 C C . VAL A 1 86 ? 8.206 4.960 -19.005 1.00 94.69 86 VAL A C 1
ATOM 672 O O . VAL A 1 86 ? 8.672 4.001 -19.614 1.00 94.69 86 VAL A O 1
ATOM 675 N N . ASP A 1 87 ? 8.939 6.056 -18.762 1.00 94.62 87 ASP A N 1
ATOM 676 C CA . ASP A 1 87 ? 10.319 6.203 -19.249 1.00 94.62 87 ASP A CA 1
ATOM 677 C C . ASP A 1 87 ? 11.275 5.174 -18.636 1.00 94.62 87 ASP A C 1
ATOM 679 O O . ASP A 1 87 ? 12.173 4.668 -19.313 1.00 94.62 87 ASP A O 1
ATOM 683 N N . SER A 1 88 ? 11.075 4.857 -17.357 1.00 96.31 88 SER A N 1
ATOM 684 C CA . SER A 1 88 ? 11.895 3.890 -16.632 1.00 96.31 88 SER A CA 1
ATOM 685 C C . SER A 1 88 ? 11.563 2.463 -17.059 1.00 96.31 88 SER A C 1
ATOM 687 O O . SER A 1 88 ? 12.489 1.726 -17.392 1.00 96.31 88 SER A O 1
ATOM 689 N N . TYR A 1 89 ? 10.276 2.102 -17.154 1.00 97.19 89 TYR A N 1
ATOM 690 C CA . TYR A 1 89 ? 9.857 0.799 -17.683 1.00 97.19 89 TYR A CA 1
ATOM 691 C C . TYR A 1 89 ? 10.384 0.577 -19.102 1.00 97.19 89 TYR A C 1
ATOM 693 O O . TYR A 1 89 ? 11.085 -0.403 -19.338 1.00 97.19 89 TYR A O 1
ATOM 701 N N . TYR A 1 90 ? 10.145 1.512 -20.029 1.00 96.06 90 TYR A N 1
ATOM 702 C CA . TYR A 1 90 ? 10.592 1.353 -21.414 1.00 96.06 90 TYR A CA 1
ATOM 703 C C . TYR A 1 90 ? 12.121 1.282 -21.521 1.00 96.06 90 TYR A C 1
ATOM 705 O O . TYR A 1 90 ? 12.662 0.427 -22.217 1.00 96.06 90 TYR A O 1
ATOM 713 N N . SER A 1 91 ? 12.852 2.125 -20.785 1.00 96.25 91 SER A N 1
ATOM 714 C CA . SER A 1 91 ? 14.318 2.076 -20.814 1.00 96.25 91 SER A CA 1
ATOM 715 C C . SER A 1 91 ? 14.881 0.753 -20.304 1.00 96.25 91 SER A C 1
ATOM 717 O O . SER A 1 91 ? 15.852 0.251 -20.869 1.00 96.25 91 SER A O 1
ATOM 719 N N . MET A 1 92 ? 14.310 0.206 -19.228 1.00 97.56 92 MET A N 1
ATOM 720 C CA . MET A 1 92 ? 14.743 -1.082 -18.687 1.00 97.56 92 MET A CA 1
ATOM 721 C C . MET A 1 92 ? 14.326 -2.232 -19.607 1.00 97.56 92 MET A C 1
ATOM 723 O O . MET A 1 92 ? 15.131 -3.126 -19.844 1.00 97.56 92 MET A O 1
ATOM 727 N N . ALA A 1 93 ? 13.148 -2.151 -20.236 1.00 97.31 93 ALA A N 1
ATOM 728 C CA . ALA A 1 93 ? 12.722 -3.087 -21.275 1.00 97.31 93 ALA A CA 1
ATOM 729 C C . ALA A 1 93 ? 13.741 -3.180 -22.418 1.00 97.31 93 ALA A C 1
ATOM 731 O O . ALA A 1 93 ? 14.166 -4.271 -22.790 1.00 97.31 93 ALA A O 1
ATOM 732 N N . ARG A 1 94 ? 14.195 -2.028 -22.932 1.00 95.88 94 ARG A N 1
ATOM 733 C CA . ARG A 1 94 ? 15.189 -1.953 -24.015 1.00 95.88 94 ARG A CA 1
ATOM 734 C C . ARG A 1 94 ? 16.565 -2.475 -23.613 1.00 95.88 94 ARG A C 1
ATOM 736 O O . ARG A 1 94 ? 17.241 -3.080 -24.436 1.00 95.88 94 ARG A O 1
ATOM 743 N N . ARG A 1 95 ? 16.996 -2.216 -22.377 1.00 94.50 95 ARG A N 1
ATOM 744 C CA . ARG A 1 95 ? 18.315 -2.635 -21.872 1.00 94.50 95 ARG A CA 1
ATOM 745 C C . ARG A 1 95 ? 18.385 -4.124 -21.584 1.00 94.50 95 ARG A C 1
ATOM 747 O O . ARG A 1 95 ? 19.400 -4.743 -21.881 1.00 94.50 95 ARG A O 1
ATOM 754 N N . ASP A 1 96 ? 17.315 -4.663 -21.018 1.00 95.75 96 ASP A N 1
ATOM 755 C CA . ASP A 1 96 ? 17.288 -6.032 -20.511 1.00 95.75 96 ASP A CA 1
ATOM 756 C C . ASP A 1 96 ? 16.617 -7.009 -21.489 1.00 95.75 96 ASP A C 1
ATOM 758 O O . ASP A 1 96 ? 16.607 -8.209 -21.236 1.00 95.75 96 ASP A O 1
ATOM 762 N N . GLY A 1 97 ? 16.039 -6.515 -22.592 1.00 95.75 97 GLY A N 1
ATOM 763 C CA . GLY A 1 97 ? 15.193 -7.326 -23.474 1.00 95.75 97 GLY A CA 1
ATOM 764 C C . GLY A 1 97 ? 13.930 -7.823 -22.764 1.00 95.75 97 GLY A C 1
ATOM 765 O O . GLY A 1 97 ? 13.460 -8.922 -23.039 1.00 95.75 97 GLY A O 1
ATOM 766 N N . ASN A 1 98 ? 13.417 -7.041 -21.809 1.00 97.31 98 ASN A N 1
ATOM 767 C CA . ASN A 1 98 ? 12.335 -7.439 -20.914 1.00 97.31 98 ASN A CA 1
ATOM 768 C C . ASN A 1 98 ? 10.970 -7.058 -21.518 1.00 97.31 98 ASN A C 1
ATOM 770 O O . ASN A 1 98 ? 10.569 -5.889 -21.504 1.00 97.31 98 ASN A O 1
ATOM 774 N N . GLY A 1 99 ? 10.270 -8.060 -22.057 1.00 98.06 99 GLY A N 1
ATOM 775 C CA . GLY A 1 99 ? 8.977 -7.900 -22.720 1.00 98.06 99 GLY A CA 1
ATOM 776 C C . GLY A 1 99 ? 7.844 -7.516 -21.771 1.00 98.06 99 GLY A C 1
ATOM 777 O O . GLY A 1 99 ? 6.926 -6.788 -22.159 1.00 98.06 99 GLY A O 1
ATOM 778 N N . PHE A 1 100 ? 7.933 -7.933 -20.510 1.00 98.38 100 PHE A N 1
ATOM 779 C CA . PHE A 1 100 ? 7.024 -7.513 -19.450 1.00 98.38 100 PHE A CA 1
ATOM 780 C C . PHE A 1 100 ? 7.102 -6.003 -19.194 1.00 98.38 100 PHE A C 1
ATOM 782 O O . PHE A 1 100 ? 6.081 -5.320 -19.236 1.00 98.38 100 PHE A O 1
ATOM 789 N N . TYR A 1 101 ? 8.297 -5.432 -19.022 1.00 98.25 101 TYR A N 1
ATOM 790 C CA . TYR A 1 101 ? 8.449 -3.983 -18.843 1.00 98.25 101 TYR A CA 1
ATOM 791 C C . TYR A 1 101 ? 7.994 -3.183 -20.068 1.00 98.25 101 TYR A C 1
ATOM 793 O O . TYR A 1 101 ? 7.405 -2.113 -19.902 1.00 98.25 101 TYR A O 1
ATOM 801 N N . ALA A 1 102 ? 8.212 -3.698 -21.285 1.00 97.56 102 ALA A N 1
ATOM 802 C CA . ALA A 1 102 ? 7.681 -3.077 -22.499 1.00 97.56 102 ALA A CA 1
ATOM 803 C C . ALA A 1 102 ? 6.145 -3.031 -22.465 1.00 97.56 102 ALA A C 1
ATOM 805 O O . ALA A 1 102 ? 5.552 -1.982 -22.710 1.00 97.56 102 ALA A O 1
ATOM 806 N N . ALA A 1 103 ? 5.506 -4.140 -22.083 1.00 98.00 103 ALA A N 1
ATOM 807 C CA . ALA A 1 103 ? 4.054 -4.222 -21.972 1.00 98.00 103 ALA A CA 1
ATOM 808 C C . ALA A 1 103 ? 3.493 -3.275 -20.896 1.00 98.00 103 ALA A C 1
ATOM 810 O O . ALA A 1 103 ? 2.473 -2.625 -21.126 1.00 98.00 103 ALA A O 1
ATOM 811 N N . VAL A 1 104 ? 4.168 -3.135 -19.746 1.00 97.38 104 VAL A N 1
ATOM 812 C CA . VAL A 1 104 ? 3.765 -2.175 -18.701 1.00 97.38 104 VAL A CA 1
ATOM 813 C C . VAL A 1 104 ? 3.867 -0.733 -19.203 1.00 97.38 104 VAL A C 1
ATOM 815 O O . VAL A 1 104 ? 2.949 0.057 -18.974 1.00 97.38 104 VAL A O 1
ATOM 818 N N . ALA A 1 105 ? 4.954 -0.386 -19.900 1.00 95.75 105 ALA A N 1
ATOM 819 C CA . ALA A 1 105 ? 5.141 0.948 -20.464 1.00 95.75 105 ALA A CA 1
ATOM 820 C C . ALA A 1 105 ? 4.028 1.303 -21.465 1.00 95.75 105 ALA A C 1
ATOM 822 O O . ALA A 1 105 ? 3.419 2.367 -21.340 1.00 95.75 105 ALA A O 1
ATOM 823 N N . ASP A 1 106 ? 3.720 0.397 -22.398 1.00 95.19 106 ASP A N 1
ATOM 824 C CA . ASP A 1 106 ? 2.657 0.588 -23.391 1.00 95.19 106 ASP A CA 1
ATOM 825 C C . ASP A 1 106 ? 1.281 0.714 -22.735 1.00 95.19 106 ASP A C 1
ATOM 827 O O . ASP A 1 106 ? 0.497 1.600 -23.083 1.00 95.19 106 ASP A O 1
ATOM 831 N N . TRP A 1 107 ? 0.989 -0.143 -21.753 1.00 96.12 107 TRP A N 1
ATOM 832 C CA . TRP A 1 107 ? -0.280 -0.116 -21.037 1.00 96.12 107 TRP A CA 1
ATOM 833 C C . TRP A 1 107 ? -0.488 1.215 -20.306 1.00 96.12 107 TRP A C 1
ATOM 835 O O . TRP A 1 107 ? -1.501 1.882 -20.527 1.00 96.12 107 TRP A O 1
ATOM 845 N N . LEU A 1 108 ? 0.483 1.653 -19.500 1.00 94.62 108 LEU A N 1
ATOM 846 C CA . LEU A 1 108 ? 0.399 2.923 -18.772 1.00 94.62 108 LEU A CA 1
ATOM 847 C C . LEU A 1 108 ? 0.324 4.127 -19.721 1.00 94.62 108 LEU A C 1
ATOM 849 O O . LEU A 1 108 ? -0.454 5.052 -19.473 1.00 94.62 108 LEU A O 1
ATOM 853 N N . TYR A 1 109 ? 1.074 4.103 -20.827 1.00 93.44 109 TYR A N 1
ATOM 854 C CA . TYR A 1 109 ? 0.991 5.138 -21.855 1.00 93.44 109 TYR A CA 1
ATOM 855 C C . TYR A 1 109 ? -0.396 5.186 -22.509 1.00 93.44 109 TYR A C 1
ATOM 857 O O . TYR A 1 109 ? -0.935 6.271 -22.709 1.00 93.44 109 TYR A O 1
ATOM 865 N N . SER A 1 110 ? -1.006 4.030 -22.793 1.00 93.81 110 SER A N 1
ATOM 866 C CA . SER A 1 110 ? -2.336 3.958 -23.413 1.00 93.81 110 SER A CA 1
ATOM 867 C C . SER A 1 110 ? -3.449 4.550 -22.540 1.00 93.81 110 SER A C 1
ATOM 869 O O . SER A 1 110 ? -4.413 5.100 -23.070 1.00 93.81 110 SER A O 1
ATOM 871 N N . ILE A 1 111 ? -3.306 4.479 -21.210 1.00 91.62 111 ILE A N 1
ATOM 872 C CA . ILE A 1 111 ? -4.283 5.015 -20.252 1.00 91.62 111 ILE A CA 1
ATOM 873 C C . ILE A 1 111 ? -4.246 6.542 -20.218 1.00 91.62 111 ILE A C 1
ATOM 875 O O . ILE A 1 111 ? -5.288 7.194 -20.162 1.00 91.62 111 ILE A O 1
ATOM 879 N N . SER A 1 112 ? -3.049 7.126 -20.216 1.00 87.25 112 SER A N 1
ATOM 880 C CA . SER A 1 112 ? -2.883 8.577 -20.165 1.00 87.25 112 SER A CA 1
ATOM 881 C C . SER A 1 112 ? -1.690 9.004 -21.025 1.00 87.25 112 SER A C 1
ATOM 883 O O . SER A 1 112 ? -0.602 9.265 -20.495 1.00 87.25 112 SER A O 1
ATOM 885 N N . PRO A 1 113 ? -1.894 9.121 -22.351 1.00 85.69 113 PRO A N 1
ATOM 886 C CA . PRO A 1 113 ? -0.860 9.576 -23.266 1.00 85.69 113 PRO A CA 1
ATOM 887 C C . PRO A 1 113 ? -0.400 10.987 -22.907 1.00 85.69 113 PRO A C 1
ATOM 889 O O . PRO A 1 113 ? -1.199 11.861 -22.567 1.00 85.69 113 PRO A O 1
ATOM 892 N N . GLY A 1 114 ? 0.896 11.240 -23.028 1.00 77.38 114 GLY A N 1
ATOM 893 C CA . GLY A 1 114 ? 1.453 12.554 -22.746 1.00 77.38 114 GLY A CA 1
ATOM 894 C C . GLY A 1 114 ? 2.841 12.740 -23.334 1.00 77.38 114 GLY A C 1
ATOM 895 O O . GLY A 1 114 ? 3.471 11.798 -23.812 1.00 77.38 114 GLY A O 1
ATOM 896 N N . ALA A 1 115 ? 3.319 13.979 -23.280 1.00 69.31 115 ALA A N 1
ATOM 897 C CA . ALA A 1 115 ? 4.698 14.340 -23.580 1.00 69.31 115 ALA A CA 1
ATOM 898 C C . ALA A 1 115 ? 5.438 14.683 -22.276 1.00 69.31 115 ALA A C 1
ATOM 900 O O . ALA A 1 115 ? 4.823 15.094 -21.293 1.00 69.31 115 ALA A O 1
ATOM 901 N N . GLY A 1 116 ? 6.759 14.505 -22.253 1.00 83.00 116 GLY A N 1
ATOM 902 C CA . GLY A 1 116 ? 7.589 14.771 -21.076 1.00 83.00 116 GLY A CA 1
ATOM 903 C C . GLY A 1 116 ? 8.772 13.816 -21.004 1.00 83.00 116 GLY A C 1
ATOM 904 O O . GLY A 1 116 ? 9.348 13.461 -22.031 1.00 83.00 116 GLY A O 1
ATOM 905 N N . TRP A 1 117 ? 9.099 13.352 -19.795 1.00 87.62 117 TRP A N 1
ATOM 906 C CA . TRP A 1 117 ? 10.200 12.409 -19.564 1.00 87.62 117 TRP A CA 1
ATOM 907 C C . TRP A 1 117 ? 10.067 11.089 -20.331 1.00 87.62 117 TRP A C 1
ATOM 909 O O . TRP A 1 117 ? 11.079 10.464 -20.614 1.00 87.62 117 TRP A O 1
ATOM 919 N N . MET A 1 118 ? 8.860 10.712 -20.758 1.00 87.44 118 MET A N 1
ATOM 920 C CA . MET A 1 118 ? 8.621 9.562 -21.644 1.00 87.44 118 MET A CA 1
ATOM 921 C C . MET A 1 118 ? 9.360 9.652 -22.986 1.00 87.44 118 MET A C 1
ATOM 923 O O . MET A 1 118 ? 9.615 8.629 -23.608 1.00 87.44 118 MET A O 1
ATOM 927 N N . LEU A 1 119 ? 9.723 10.860 -23.432 1.00 90.00 119 LEU A N 1
ATOM 928 C CA . LEU A 1 119 ? 10.516 11.055 -24.647 1.00 90.00 119 LEU A CA 1
ATOM 929 C C . LEU A 1 119 ? 12.015 10.845 -24.418 1.00 90.00 119 LEU A C 1
ATOM 931 O O . LEU A 1 119 ? 12.738 10.604 -25.382 1.00 90.00 119 LEU A O 1
ATOM 935 N N . GLU A 1 120 ? 12.492 10.936 -23.173 1.00 92.50 120 GLU A N 1
ATOM 936 C CA . GLU A 1 120 ? 13.921 10.857 -22.858 1.00 92.50 120 GLU A CA 1
ATOM 937 C C . GLU A 1 120 ? 14.592 9.603 -23.438 1.00 92.50 120 GLU A C 1
ATOM 939 O O . GLU A 1 120 ? 15.621 9.789 -24.089 1.00 92.50 120 GLU A O 1
ATOM 944 N N . PRO A 1 121 ? 14.026 8.381 -23.336 1.00 92.94 121 PRO A N 1
ATOM 945 C CA . PRO A 1 121 ? 14.682 7.182 -23.858 1.00 92.94 121 PRO A CA 1
ATOM 946 C C . PRO A 1 121 ? 14.947 7.267 -25.366 1.00 92.94 121 PRO A C 1
ATOM 948 O O . PRO A 1 121 ? 16.001 6.850 -25.838 1.00 92.94 121 PRO A O 1
ATOM 951 N N . PHE A 1 122 ? 14.028 7.876 -26.122 1.00 92.31 122 PHE A N 1
ATOM 952 C CA . PHE A 1 122 ? 14.133 8.057 -27.574 1.00 92.31 122 PHE A CA 1
ATOM 953 C C . PHE A 1 122 ? 15.039 9.224 -27.981 1.00 92.31 122 PHE A C 1
ATOM 955 O O . PHE A 1 122 ? 15.469 9.306 -29.137 1.00 92.31 122 PHE A O 1
ATOM 962 N N . LEU A 1 123 ? 15.279 10.174 -27.076 1.00 92.69 123 LEU A N 1
ATOM 963 C CA . LEU A 1 123 ? 16.206 11.283 -27.294 1.00 92.69 123 LEU A CA 1
ATOM 964 C C . LEU A 1 123 ? 17.642 10.851 -27.000 1.00 92.69 123 LEU A C 1
ATOM 966 O O . LEU A 1 123 ? 18.539 11.179 -27.773 1.00 92.69 123 LEU A O 1
ATOM 970 N N . THR A 1 124 ? 17.851 10.099 -25.918 1.00 92.25 124 THR A N 1
ATOM 971 C CA . THR A 1 124 ? 19.176 9.613 -25.518 1.00 92.25 124 THR A CA 1
ATOM 972 C C . THR A 1 124 ? 19.622 8.391 -26.314 1.00 92.25 124 THR A C 1
ATOM 974 O O . THR A 1 124 ? 20.819 8.234 -26.541 1.00 92.25 124 THR A O 1
ATOM 977 N N . HIS A 1 125 ? 18.684 7.575 -26.803 1.00 92.56 125 HIS A N 1
ATOM 978 C CA . HIS A 1 125 ? 18.962 6.404 -27.635 1.00 92.56 125 HIS A CA 1
ATOM 979 C C . HIS A 1 125 ? 18.079 6.440 -28.897 1.00 92.56 125 HIS A C 1
ATOM 981 O O . HIS A 1 125 ? 17.018 5.813 -28.934 1.00 92.56 125 HIS A O 1
ATOM 987 N N . PRO A 1 126 ? 18.479 7.180 -29.952 1.00 93.81 126 PRO A N 1
ATOM 988 C CA . PRO A 1 126 ? 17.702 7.292 -31.188 1.00 93.81 126 PRO A CA 1
ATOM 989 C C . PRO A 1 126 ? 17.327 5.948 -31.822 1.00 93.81 126 PRO A C 1
ATOM 991 O O . PRO A 1 126 ? 16.221 5.818 -32.342 1.00 93.81 126 PRO A O 1
ATOM 994 N N . ASP A 1 127 ? 18.199 4.944 -31.711 1.00 92.94 127 ASP A N 1
ATOM 995 C CA . ASP A 1 127 ? 17.974 3.594 -32.243 1.00 92.94 127 ASP A CA 1
ATOM 996 C C . ASP A 1 127 ? 16.822 2.862 -31.532 1.00 92.94 127 ASP A C 1
ATOM 998 O O . ASP A 1 127 ? 16.248 1.923 -32.071 1.00 92.94 127 ASP A O 1
ATOM 1002 N N . TRP A 1 128 ? 16.418 3.296 -30.331 1.00 94.00 128 TRP A N 1
ATOM 1003 C CA . TRP A 1 128 ? 15.261 2.729 -29.624 1.00 94.00 128 TRP A CA 1
ATOM 1004 C C . TRP A 1 128 ? 13.914 3.207 -30.166 1.00 94.00 128 TRP A C 1
ATOM 1006 O O . TRP A 1 128 ? 12.876 2.765 -29.676 1.00 94.00 128 TRP A O 1
ATOM 1016 N N . ARG A 1 129 ? 13.911 4.106 -31.159 1.00 88.94 129 ARG A N 1
ATOM 1017 C CA . ARG A 1 129 ? 12.710 4.432 -31.944 1.00 88.94 129 ARG A CA 1
ATOM 1018 C C . ARG A 1 129 ? 12.311 3.280 -32.858 1.00 88.94 129 ARG A C 1
ATOM 1020 O O . ARG A 1 129 ? 11.139 3.165 -33.199 1.00 88.94 129 ARG A O 1
ATOM 1027 N N . GLU A 1 130 ? 13.272 2.438 -33.232 1.00 89.62 130 GLU A N 1
ATOM 1028 C CA . GLU A 1 130 ? 12.989 1.145 -33.836 1.00 89.62 130 GLU A CA 1
ATOM 1029 C C . GLU A 1 130 ? 12.671 0.155 -32.721 1.00 89.62 130 GLU A C 1
ATOM 1031 O O . GLU A 1 130 ? 13.533 -0.341 -31.983 1.00 89.62 130 GLU A O 1
ATOM 1036 N N . ASP A 1 131 ? 11.377 -0.059 -32.551 1.00 85.62 131 ASP A N 1
ATOM 1037 C CA . ASP A 1 131 ? 10.839 -0.857 -31.475 1.00 85.62 131 ASP A CA 1
ATOM 1038 C C . ASP A 1 131 ? 10.929 -2.360 -31.782 1.00 85.62 131 ASP A C 1
ATOM 1040 O O . ASP A 1 131 ? 10.575 -2.800 -32.874 1.00 85.62 131 ASP A O 1
ATOM 1044 N N . ASN A 1 132 ? 11.470 -3.140 -30.845 1.00 86.19 132 ASN A N 1
ATOM 1045 C CA . ASN A 1 132 ? 11.864 -4.533 -31.072 1.00 86.19 132 ASN A CA 1
ATOM 1046 C C . ASN A 1 132 ? 11.676 -5.523 -29.901 1.00 86.19 132 ASN A C 1
ATOM 1048 O O . ASN A 1 132 ? 11.741 -6.720 -30.187 1.00 86.19 132 ASN A O 1
ATOM 1052 N N . PRO A 1 133 ? 11.418 -5.134 -28.632 1.00 90.88 133 PRO A N 1
ATOM 1053 C CA . PRO A 1 133 ? 11.017 -6.100 -27.618 1.00 90.88 133 PRO A CA 1
ATOM 1054 C C . PRO A 1 133 ? 9.600 -6.607 -27.906 1.00 90.88 133 PRO A C 1
ATOM 1056 O O . PRO A 1 133 ? 8.663 -5.823 -28.106 1.00 90.88 133 PRO A O 1
ATOM 1059 N N . GLU A 1 134 ? 9.442 -7.928 -27.903 1.00 94.81 134 GLU A N 1
ATOM 1060 C CA . GLU A 1 134 ? 8.126 -8.561 -27.909 1.00 94.81 134 GLU A CA 1
ATOM 1061 C C . GLU A 1 134 ? 7.460 -8.344 -26.548 1.00 94.81 134 GLU A C 1
ATOM 1063 O O . GLU A 1 134 ? 8.098 -8.488 -25.508 1.00 94.81 134 GLU A O 1
ATOM 1068 N N . ARG A 1 135 ? 6.185 -7.948 -26.547 1.00 97.44 135 ARG A N 1
ATOM 1069 C CA . ARG A 1 135 ? 5.447 -7.660 -25.311 1.00 97.44 135 ARG A CA 1
ATOM 1070 C C . ARG A 1 135 ? 4.962 -8.953 -24.684 1.00 97.44 135 ARG A C 1
ATOM 1072 O O . ARG A 1 135 ? 4.347 -9.775 -25.358 1.00 97.44 135 ARG A O 1
ATOM 1079 N N . GLU A 1 136 ? 5.164 -9.083 -23.380 1.00 97.88 136 GLU A N 1
ATOM 1080 C CA . GLU A 1 136 ? 4.563 -10.167 -22.604 1.00 97.88 136 GLU A CA 1
ATOM 1081 C C . GLU A 1 136 ? 3.114 -9.842 -22.217 1.00 97.88 136 GLU A C 1
ATOM 1083 O O . GLU A 1 136 ? 2.680 -8.688 -22.220 1.00 97.88 136 GLU A O 1
ATOM 1088 N N . VAL A 1 137 ? 2.357 -10.875 -21.841 1.00 97.00 137 VAL A N 1
ATOM 1089 C CA . VAL A 1 137 ? 1.008 -10.705 -21.291 1.00 97.00 137 VAL A CA 1
ATOM 1090 C C . VAL A 1 137 ? 1.114 -10.295 -19.826 1.00 97.00 137 VAL A C 1
ATOM 1092 O O . VAL A 1 137 ? 1.691 -11.010 -19.008 1.00 97.00 137 VAL A O 1
ATOM 1095 N N . LEU A 1 138 ? 0.525 -9.149 -19.485 1.00 97.31 138 LEU A N 1
ATOM 1096 C CA . LEU A 1 138 ? 0.502 -8.652 -18.114 1.00 97.31 138 LEU A CA 1
ATOM 1097 C C . LEU A 1 138 ? -0.436 -9.507 -17.237 1.00 97.31 138 LEU A C 1
ATOM 1099 O O . LEU A 1 138 ? -1.608 -9.657 -17.583 1.00 97.31 138 LEU A O 1
ATOM 1103 N N . PRO A 1 139 ? 0.028 -10.041 -16.091 1.00 96.88 139 PRO A N 1
ATOM 1104 C CA . PRO A 1 139 ? -0.809 -10.800 -15.176 1.00 96.88 139 PRO A CA 1
ATOM 1105 C C . PRO A 1 139 ? -1.778 -9.869 -14.442 1.00 96.88 139 PRO A C 1
ATOM 1107 O O . PRO A 1 139 ? -1.372 -8.937 -13.745 1.00 96.88 139 PRO A O 1
ATOM 1110 N N . ASP A 1 140 ? -3.068 -10.156 -14.544 1.00 95.31 140 ASP A N 1
ATOM 1111 C CA . ASP A 1 140 ? -4.155 -9.440 -13.869 1.00 95.31 140 ASP A CA 1
ATOM 1112 C C . ASP A 1 140 ? -4.618 -10.128 -12.572 1.00 95.31 140 ASP A C 1
ATOM 1114 O O . ASP A 1 140 ? -5.522 -9.638 -11.890 1.00 95.31 140 ASP A O 1
ATOM 1118 N N . SER A 1 141 ? -3.969 -11.236 -12.204 1.00 97.00 141 SER A N 1
ATOM 1119 C CA . SER A 1 141 ? -4.263 -12.017 -11.008 1.00 97.00 141 SER A CA 1
ATOM 1120 C C . SER A 1 141 ? -2.984 -12.428 -10.276 1.00 97.00 141 SER A C 1
ATOM 1122 O O . SER A 1 141 ? -2.149 -13.149 -10.821 1.00 97.00 141 SER A O 1
ATOM 1124 N N . TYR A 1 142 ? -2.811 -11.956 -9.039 1.00 96.69 142 TYR A N 1
ATOM 1125 C CA . TYR A 1 142 ? -1.675 -12.299 -8.173 1.00 96.69 142 TYR A CA 1
ATOM 1126 C C . TYR A 1 142 ? -1.953 -11.997 -6.695 1.00 96.69 142 TYR A C 1
ATOM 1128 O O . TYR A 1 142 ? -2.803 -11.173 -6.357 1.00 96.69 142 TYR A O 1
ATOM 1136 N N . ALA A 1 143 ? -1.234 -12.667 -5.798 1.00 96.56 143 ALA A N 1
ATOM 1137 C CA . ALA A 1 143 ? -1.125 -12.308 -4.387 1.00 96.56 143 ALA A CA 1
ATOM 1138 C C . ALA A 1 143 ? 0.364 -12.263 -4.027 1.00 96.56 143 ALA A C 1
ATOM 1140 O O . ALA A 1 143 ? 1.100 -13.207 -4.324 1.00 96.56 143 ALA A O 1
ATOM 1141 N N . LYS A 1 144 ? 0.827 -11.144 -3.466 1.00 96.12 144 LYS A N 1
ATOM 1142 C CA . LYS A 1 144 ? 2.244 -10.890 -3.181 1.00 96.12 144 LYS A CA 1
ATOM 1143 C C . LYS A 1 144 ? 2.415 -10.306 -1.791 1.00 96.12 144 LYS A C 1
ATOM 1145 O O . LYS A 1 144 ? 1.782 -9.307 -1.458 1.00 96.12 144 LYS A O 1
ATOM 1150 N N . VAL A 1 145 ? 3.282 -10.933 -1.005 1.00 96.50 145 VAL A N 1
ATOM 1151 C CA . VAL A 1 145 ? 3.717 -10.453 0.308 1.00 96.50 145 VAL A CA 1
ATOM 1152 C C . VAL A 1 145 ? 5.095 -9.818 0.146 1.00 96.50 145 VAL A C 1
ATOM 1154 O O . VAL A 1 145 ? 5.969 -10.402 -0.492 1.00 96.50 145 VAL A O 1
ATOM 1157 N N . TYR A 1 146 ? 5.265 -8.636 0.728 1.00 95.38 146 TYR A N 1
ATOM 1158 C CA . TYR A 1 146 ? 6.497 -7.853 0.764 1.00 95.38 146 TYR A CA 1
ATOM 1159 C C . TYR A 1 146 ? 6.901 -7.650 2.231 1.00 95.38 146 TYR A C 1
ATOM 1161 O O . TYR A 1 146 ? 6.433 -6.701 2.872 1.00 95.38 146 TYR A O 1
ATOM 1169 N N . PRO A 1 147 ? 7.698 -8.565 2.815 1.00 94.25 147 PRO A N 1
ATOM 1170 C CA . PRO A 1 147 ? 8.007 -8.558 4.245 1.00 94.25 147 PRO A CA 1
ATOM 1171 C C . PRO A 1 147 ? 8.805 -7.335 4.719 1.00 94.25 147 PRO A C 1
ATOM 1173 O O . PRO A 1 147 ? 8.546 -6.817 5.804 1.00 94.25 147 PRO A O 1
ATOM 1176 N N . ALA A 1 148 ? 9.765 -6.857 3.925 1.00 93.56 148 ALA A N 1
ATOM 1177 C CA . ALA A 1 148 ? 10.573 -5.682 4.244 1.00 93.56 148 ALA A CA 1
ATOM 1178 C C . ALA A 1 148 ? 9.769 -4.379 4.101 1.00 93.56 148 ALA A C 1
ATOM 1180 O O . ALA A 1 148 ? 9.956 -3.459 4.898 1.00 93.56 148 ALA A O 1
ATOM 1181 N N . ALA A 1 149 ? 8.849 -4.308 3.133 1.00 91.62 149 ALA A N 1
ATOM 1182 C CA . ALA A 1 149 ? 7.900 -3.199 3.007 1.00 91.62 149 ALA A CA 1
ATOM 1183 C C . ALA A 1 149 ? 6.752 -3.284 4.034 1.00 91.62 149 ALA A C 1
ATOM 1185 O O . ALA A 1 149 ? 6.130 -2.271 4.360 1.00 91.62 149 ALA A O 1
ATOM 1186 N N . LYS A 1 150 ? 6.510 -4.476 4.597 1.00 94.19 150 LYS A N 1
ATOM 1187 C CA . LYS A 1 150 ? 5.349 -4.822 5.432 1.00 94.19 150 LYS A CA 1
ATOM 1188 C C . LYS A 1 150 ? 4.024 -4.584 4.702 1.00 94.19 150 LYS A C 1
ATOM 1190 O O . LYS A 1 150 ? 3.120 -3.941 5.239 1.00 94.19 150 LYS A O 1
ATOM 1195 N N . LEU A 1 151 ? 3.940 -5.076 3.465 1.00 94.19 151 LEU A N 1
ATOM 1196 C CA . LEU A 1 151 ? 2.774 -4.950 2.592 1.00 94.19 151 LEU A CA 1
ATOM 1197 C C . LEU A 1 151 ? 2.321 -6.316 2.081 1.00 94.19 151 LEU A C 1
ATOM 1199 O O . LEU A 1 151 ? 3.128 -7.195 1.787 1.00 94.19 151 LEU A O 1
ATOM 1203 N N . TRP A 1 152 ? 1.017 -6.475 1.905 1.00 96.25 152 TRP A N 1
ATOM 1204 C CA . TRP A 1 152 ? 0.423 -7.579 1.168 1.00 96.25 152 TRP A CA 1
ATOM 1205 C C . TRP A 1 152 ? -0.535 -7.022 0.134 1.00 96.25 152 TRP A C 1
ATOM 1207 O O . TRP A 1 152 ? -1.415 -6.223 0.448 1.00 96.25 152 TRP A O 1
ATOM 1217 N N . ARG A 1 153 ? -0.335 -7.429 -1.114 1.00 96.12 153 ARG A N 1
ATOM 1218 C CA . ARG A 1 153 ? -1.085 -6.952 -2.266 1.00 96.12 153 ARG A CA 1
ATOM 1219 C C . ARG A 1 153 ? -1.768 -8.116 -2.950 1.00 96.12 153 ARG A C 1
ATOM 1221 O O . ARG A 1 153 ? -1.115 -9.078 -3.353 1.00 96.12 153 ARG A O 1
ATOM 1228 N N . VAL A 1 154 ? -3.068 -7.974 -3.160 1.00 97.12 154 VAL A N 1
ATOM 1229 C CA . VAL A 1 154 ? -3.881 -8.922 -3.918 1.00 97.12 154 VAL A CA 1
ATOM 1230 C C . VAL A 1 154 ? -4.522 -8.196 -5.088 1.00 97.12 154 VAL A C 1
ATOM 1232 O O . VAL A 1 154 ? -5.039 -7.089 -4.935 1.00 97.12 154 VAL A O 1
ATOM 1235 N N . ARG A 1 155 ? -4.506 -8.824 -6.263 1.00 96.56 155 ARG A N 1
ATOM 1236 C CA . ARG A 1 155 ? -5.268 -8.393 -7.436 1.00 96.56 155 ARG A CA 1
ATOM 1237 C C . ARG A 1 155 ? -5.947 -9.596 -8.081 1.00 96.56 155 ARG A C 1
ATOM 1239 O O . ARG A 1 155 ? -5.328 -10.646 -8.235 1.00 96.56 155 ARG A O 1
ATOM 1246 N N . ARG A 1 156 ? -7.216 -9.427 -8.444 1.00 96.69 156 ARG A N 1
ATOM 1247 C CA . ARG A 1 156 ? -8.062 -10.362 -9.192 1.00 96.69 156 ARG A CA 1
ATOM 1248 C C . ARG A 1 156 ? -8.843 -9.547 -10.224 1.00 96.69 156 ARG A C 1
ATOM 1250 O O . ARG A 1 156 ? -9.887 -8.976 -9.908 1.00 96.69 156 ARG A O 1
ATOM 1257 N N . ASN A 1 157 ? -8.335 -9.453 -11.451 1.00 95.50 157 ASN A N 1
ATOM 1258 C CA . ASN A 1 157 ? -8.919 -8.636 -12.518 1.00 95.50 157 ASN A CA 1
ATOM 1259 C C . ASN A 1 157 ? -9.077 -7.160 -12.089 1.00 95.50 157 ASN A C 1
ATOM 1261 O O . ASN A 1 157 ? -8.082 -6.476 -11.826 1.00 95.50 157 ASN A O 1
ATOM 1265 N N . LYS A 1 158 ? -10.330 -6.679 -12.005 1.00 95.31 158 LYS A N 1
ATOM 1266 C CA . LYS A 1 158 ? -10.713 -5.331 -11.552 1.00 95.31 158 LYS A CA 1
ATOM 1267 C C . LYS A 1 158 ? -10.740 -5.156 -10.030 1.00 95.31 158 LYS A C 1
ATOM 1269 O O . LYS A 1 158 ? -10.813 -4.016 -9.575 1.00 95.31 158 LYS A O 1
ATOM 1274 N N . THR A 1 159 ? -10.673 -6.246 -9.260 1.00 96.00 159 THR A N 1
ATOM 1275 C CA . THR A 1 159 ? -10.582 -6.212 -7.795 1.00 96.00 159 THR A CA 1
ATOM 1276 C C . THR A 1 159 ? -9.128 -6.174 -7.362 1.00 96.00 159 THR A C 1
ATOM 1278 O O . THR A 1 159 ? -8.287 -6.911 -7.873 1.00 96.00 159 THR A O 1
ATOM 1281 N N . SER A 1 160 ? -8.821 -5.348 -6.373 1.00 96.50 160 SER A N 1
ATOM 1282 C CA . SER A 1 160 ? -7.521 -5.361 -5.713 1.00 96.50 160 SER A CA 1
ATOM 1283 C C . SER A 1 160 ? -7.627 -4.855 -4.286 1.00 96.50 160 SER A C 1
ATOM 1285 O O . SER A 1 160 ? -8.459 -3.998 -4.004 1.00 96.50 160 SER A O 1
ATOM 1287 N N . ALA A 1 161 ? -6.768 -5.353 -3.408 1.00 96.12 161 ALA A N 1
ATOM 1288 C CA . ALA A 1 161 ? -6.675 -4.898 -2.031 1.00 96.12 161 ALA A CA 1
ATOM 1289 C C . ALA A 1 161 ? -5.224 -4.827 -1.582 1.00 96.12 161 ALA A C 1
ATOM 1291 O O . ALA A 1 161 ? -4.356 -5.531 -2.112 1.00 96.12 161 ALA A O 1
ATOM 1292 N N . THR A 1 162 ? -4.975 -3.961 -0.611 1.00 95.62 162 THR A N 1
ATOM 1293 C CA . THR A 1 162 ? -3.665 -3.801 0.002 1.00 95.62 162 THR A CA 1
ATOM 1294 C C . THR A 1 162 ? -3.815 -3.778 1.512 1.00 95.62 162 THR A C 1
ATOM 1296 O O . THR A 1 162 ? -4.587 -2.988 2.051 1.00 95.62 162 THR A O 1
ATOM 1299 N N . THR A 1 163 ? -3.029 -4.615 2.177 1.00 95.44 163 THR A N 1
ATOM 1300 C CA . THR A 1 163 ? -2.856 -4.623 3.628 1.00 95.44 163 THR A CA 1
ATOM 1301 C C . THR A 1 163 ? -1.450 -4.148 3.956 1.00 95.44 163 THR A C 1
ATOM 1303 O O . THR A 1 163 ? -0.502 -4.564 3.291 1.00 95.44 163 THR A O 1
ATOM 1306 N N . GLY A 1 164 ? -1.280 -3.326 4.987 1.00 93.25 164 GLY A N 1
ATOM 1307 C CA . GLY A 1 164 ? 0.047 -2.864 5.388 1.00 93.25 164 GLY A CA 1
ATOM 1308 C C . GLY A 1 164 ? 0.155 -2.456 6.847 1.00 93.25 164 GLY A C 1
ATOM 1309 O O . GLY A 1 164 ? -0.831 -2.056 7.464 1.00 93.25 164 GLY A O 1
ATOM 1310 N N . ALA A 1 165 ? 1.371 -2.559 7.385 1.00 92.38 165 ALA A N 1
ATOM 1311 C CA . ALA A 1 165 ? 1.681 -2.196 8.767 1.00 92.38 165 ALA A CA 1
ATOM 1312 C C . ALA A 1 165 ? 2.417 -0.856 8.899 1.00 92.38 165 ALA A C 1
ATOM 1314 O O . ALA A 1 165 ? 2.990 -0.332 7.942 1.00 92.38 165 ALA A O 1
ATOM 1315 N N . GLY A 1 166 ? 2.445 -0.324 10.123 1.00 87.25 166 GLY A N 1
ATOM 1316 C CA . GLY A 1 166 ? 3.123 0.930 10.460 1.00 87.25 166 GLY A CA 1
ATOM 1317 C C . GLY A 1 166 ? 2.364 2.195 10.055 1.00 87.25 166 GLY A C 1
ATOM 1318 O O . GLY A 1 166 ? 2.933 3.282 10.111 1.00 87.25 166 GLY A O 1
ATOM 1319 N N . ILE A 1 167 ? 1.099 2.065 9.650 1.00 86.88 167 ILE A N 1
ATOM 1320 C CA . ILE A 1 167 ? 0.200 3.180 9.342 1.00 86.88 167 ILE A CA 1
ATOM 1321 C C . ILE A 1 167 ? -1.167 2.964 9.992 1.00 86.88 167 ILE A C 1
ATOM 1323 O O . ILE A 1 167 ? -1.503 1.852 10.399 1.00 86.88 167 ILE A O 1
ATOM 1327 N N . THR A 1 168 ? -1.966 4.026 10.066 1.00 88.19 168 THR A N 1
ATOM 1328 C CA . THR A 1 168 ? -3.288 3.994 10.711 1.00 88.19 168 THR A CA 1
ATOM 1329 C C . THR A 1 168 ? -4.398 3.420 9.832 1.00 88.19 168 THR A C 1
ATOM 1331 O O . THR A 1 168 ? -5.478 3.130 10.336 1.00 88.19 168 THR A O 1
ATOM 1334 N N . THR A 1 169 ? -4.129 3.245 8.535 1.00 88.88 169 THR A N 1
ATOM 1335 C CA . THR A 1 169 ? -5.049 2.761 7.494 1.00 88.88 169 THR A CA 1
ATOM 1336 C C . THR A 1 169 ? -4.611 1.371 7.000 1.00 88.88 169 THR A C 1
ATOM 1338 O O . THR A 1 169 ? -4.140 1.229 5.870 1.00 88.88 169 THR A O 1
ATOM 1341 N N . PRO A 1 170 ? -4.704 0.318 7.832 1.00 92.69 170 PRO A N 1
ATOM 1342 C CA . PRO A 1 170 ? -4.058 -0.971 7.572 1.00 92.69 170 PRO A CA 1
ATOM 1343 C C . PRO A 1 170 ? -4.615 -1.757 6.383 1.00 92.69 170 PRO A C 1
ATOM 1345 O O . PRO A 1 170 ? -3.984 -2.728 5.975 1.00 92.69 170 PRO A O 1
ATOM 1348 N N . PHE A 1 171 ? -5.781 -1.388 5.847 1.00 94.81 171 PHE A N 1
ATOM 1349 C CA . PHE A 1 171 ? -6.420 -2.083 4.733 1.00 94.81 171 PHE A CA 1
ATOM 1350 C C . PHE A 1 171 ? -7.113 -1.104 3.781 1.00 94.81 171 PHE A C 1
ATOM 1352 O O . PHE A 1 171 ? -7.800 -0.188 4.235 1.00 94.81 171 PHE A O 1
ATOM 1359 N N . SER A 1 172 ? -6.983 -1.334 2.475 1.00 94.31 172 SER A N 1
ATOM 1360 C CA . SER A 1 172 ? -7.732 -0.648 1.417 1.00 94.31 172 SER A CA 1
ATOM 1361 C C . SER A 1 172 ? -8.120 -1.616 0.300 1.00 94.31 172 SER A C 1
ATOM 1363 O O . SER A 1 172 ? -7.454 -2.632 0.085 1.00 94.31 172 SER A O 1
ATOM 1365 N N . ALA A 1 173 ? -9.199 -1.314 -0.423 1.00 94.94 173 ALA A N 1
ATOM 1366 C CA . ALA A 1 173 ? -9.677 -2.134 -1.531 1.00 94.94 173 ALA A CA 1
ATOM 1367 C C . ALA A 1 173 ? -10.272 -1.290 -2.660 1.00 94.94 173 ALA A C 1
ATOM 1369 O O . ALA A 1 173 ? -10.836 -0.222 -2.445 1.00 94.94 173 ALA A O 1
ATOM 1370 N N . LYS A 1 174 ? -10.180 -1.798 -3.885 1.00 94.44 174 LYS A N 1
ATOM 1371 C CA . LYS A 1 174 ? -10.773 -1.192 -5.074 1.00 94.44 174 LYS A CA 1
ATOM 1372 C C . LYS A 1 174 ? -11.387 -2.264 -5.955 1.00 94.44 174 LYS A C 1
ATOM 1374 O O . LYS A 1 174 ? -10.744 -3.281 -6.220 1.00 94.44 174 LYS A O 1
ATOM 1379 N N . HIS A 1 175 ? -12.594 -2.001 -6.433 1.00 95.44 175 HIS A N 1
ATOM 1380 C CA . HIS A 1 175 ? -13.309 -2.821 -7.395 1.00 95.44 175 HIS A CA 1
ATOM 1381 C C . HIS A 1 175 ? -13.854 -1.930 -8.509 1.00 95.44 175 HIS A C 1
ATOM 1383 O O . HIS A 1 175 ? -14.810 -1.185 -8.302 1.00 95.44 175 HIS A O 1
ATOM 1389 N N . GLY A 1 176 ? -13.223 -1.982 -9.685 1.00 93.62 176 GLY A N 1
ATOM 1390 C CA . GLY A 1 176 ? -13.607 -1.122 -10.806 1.00 93.62 176 GLY A CA 1
ATOM 1391 C C . GLY A 1 176 ? -13.568 0.361 -10.418 1.00 93.62 176 GLY A C 1
ATOM 1392 O O . GLY A 1 176 ? -12.501 0.881 -10.083 1.00 93.62 176 GLY A O 1
ATOM 1393 N N . GLN A 1 177 ? -14.720 1.033 -10.461 1.00 92.69 177 GLN A N 1
ATOM 1394 C CA . GLN A 1 177 ? -14.860 2.443 -10.074 1.00 92.69 177 GLN A CA 1
ATOM 1395 C C . GLN A 1 177 ? -15.006 2.676 -8.565 1.00 92.69 177 GLN A C 1
ATOM 1397 O O . GLN A 1 177 ? -14.821 3.805 -8.112 1.00 92.69 177 GLN A O 1
ATOM 1402 N N . VAL A 1 178 ? -15.334 1.644 -7.785 1.00 94.31 178 VAL A N 1
ATOM 1403 C CA . VAL A 1 178 ? -15.528 1.773 -6.340 1.00 94.31 178 VAL A CA 1
ATOM 1404 C C . VAL A 1 178 ? -14.201 1.624 -5.611 1.00 94.31 178 VAL A C 1
ATOM 1406 O O . VAL A 1 178 ? -13.500 0.625 -5.769 1.00 94.31 178 VAL A O 1
ATOM 1409 N N . GLU A 1 179 ? -13.877 2.604 -4.772 1.00 93.00 179 GLU A N 1
ATOM 1410 C CA . GLU A 1 179 ? -12.633 2.645 -4.010 1.00 93.00 179 GLU A CA 1
ATOM 1411 C C . GLU A 1 179 ? -12.923 2.846 -2.517 1.00 93.00 179 GLU A C 1
ATOM 1413 O O . GLU A 1 179 ? -13.422 3.893 -2.095 1.00 93.00 179 GLU A O 1
ATOM 1418 N N . LEU A 1 180 ? -12.618 1.809 -1.735 1.00 93.06 180 LEU A N 1
ATOM 1419 C CA . LEU A 1 180 ? -12.529 1.818 -0.279 1.00 93.06 180 LEU A CA 1
ATOM 1420 C C . LEU A 1 180 ? -11.096 2.222 0.088 1.00 93.06 180 LEU A C 1
ATOM 1422 O O . LEU A 1 180 ? -10.182 1.394 0.113 1.00 93.06 180 LEU A O 1
ATOM 1426 N N . VAL A 1 181 ? -10.910 3.516 0.340 1.00 89.50 181 VAL A N 1
ATOM 1427 C CA . VAL A 1 181 ? -9.605 4.151 0.567 1.00 89.50 181 VAL A CA 1
ATOM 1428 C C . VAL A 1 181 ? -8.947 3.613 1.825 1.00 89.50 181 VAL A C 1
ATOM 1430 O O . VAL A 1 181 ? -7.736 3.395 1.844 1.00 89.50 181 VAL A O 1
ATOM 1433 N N . SER A 1 182 ? -9.738 3.390 2.876 1.00 89.69 182 SER A N 1
ATOM 1434 C CA . SER A 1 182 ? -9.214 2.834 4.114 1.00 89.69 182 SER A CA 1
ATOM 1435 C C . SER A 1 182 ? -10.270 2.170 4.983 1.00 89.69 182 SER A C 1
ATOM 1437 O O . SER A 1 182 ? -11.425 2.594 5.018 1.00 89.69 182 SER A O 1
ATOM 1439 N N . VAL A 1 183 ? -9.827 1.165 5.736 1.00 92.81 183 VAL A N 1
ATOM 1440 C CA . VAL A 1 183 ? -10.523 0.631 6.904 1.00 92.81 183 VAL A CA 1
ATOM 1441 C C . VAL A 1 183 ? -9.691 0.963 8.136 1.00 92.81 183 VAL A C 1
ATOM 1443 O O . VAL A 1 183 ? -8.559 0.498 8.271 1.00 92.81 183 VAL A O 1
ATOM 1446 N N . ASN A 1 184 ? -10.251 1.782 9.020 1.00 92.00 184 ASN A N 1
ATOM 1447 C CA . ASN A 1 184 ? -9.602 2.273 10.228 1.00 92.00 184 ASN A CA 1
ATOM 1448 C C . ASN A 1 184 ? -10.194 1.607 11.468 1.00 92.00 184 ASN A C 1
ATOM 1450 O O . ASN A 1 184 ? -11.408 1.417 11.570 1.00 92.00 184 ASN A O 1
ATOM 1454 N N . PHE A 1 185 ? -9.333 1.327 12.443 1.00 92.25 185 PHE A N 1
ATOM 1455 C CA . PHE A 1 185 ? -9.704 0.701 13.706 1.00 92.25 185 PHE A CA 1
ATOM 1456 C C . PHE A 1 185 ? -9.266 1.582 14.870 1.00 92.25 185 PHE A C 1
ATOM 1458 O O . PHE A 1 185 ? -8.115 2.017 14.936 1.00 92.25 185 PHE A O 1
ATOM 1465 N N . SER A 1 186 ? -10.179 1.862 15.793 1.00 91.62 186 SER A N 1
ATOM 1466 C CA . SER A 1 186 ? -9.874 2.687 16.958 1.00 91.62 186 SER A CA 1
ATOM 1467 C C . SER A 1 186 ? -10.707 2.275 18.158 1.00 91.62 186 SER A C 1
ATOM 1469 O O . SER A 1 186 ? -11.896 1.981 18.033 1.00 91.62 186 SER A O 1
ATOM 1471 N N . ALA A 1 187 ? -10.088 2.288 19.332 1.00 91.81 187 ALA A N 1
ATOM 1472 C CA . ALA A 1 187 ? -10.770 2.094 20.598 1.00 91.81 187 ALA A CA 1
ATOM 1473 C C . ALA A 1 187 ? -10.746 3.382 21.428 1.00 91.81 187 ALA A C 1
ATOM 1475 O O . ALA A 1 187 ? -9.748 4.106 21.474 1.00 91.81 187 ALA A O 1
ATOM 1476 N N . SER A 1 188 ? -11.832 3.656 22.151 1.00 90.69 188 SER A N 1
ATOM 1477 C CA . SER A 1 188 ? -11.915 4.791 23.081 1.00 90.69 188 SER A CA 1
ATOM 1478 C C . SER A 1 188 ? -11.174 4.490 24.390 1.00 90.69 188 SER A C 1
ATOM 1480 O O . SER A 1 188 ? -11.784 4.383 25.453 1.00 90.69 188 SER A O 1
ATOM 1482 N N . TYR A 1 189 ? -9.849 4.331 24.315 1.00 91.44 189 TYR A N 1
ATOM 1483 C CA . TYR A 1 189 ? -8.987 3.990 25.450 1.00 91.44 189 TYR A CA 1
ATOM 1484 C C . TYR A 1 189 ? -7.823 4.978 25.573 1.00 91.44 189 TYR A C 1
ATOM 1486 O O . TYR A 1 189 ? -6.887 4.952 24.776 1.00 91.44 189 TYR A O 1
ATOM 1494 N N . PHE A 1 190 ? -7.925 5.902 26.540 1.00 91.62 190 PHE A N 1
ATOM 1495 C CA . PHE A 1 190 ? -6.927 6.947 26.848 1.00 91.62 190 PHE A CA 1
ATOM 1496 C C . PHE A 1 190 ? -6.488 7.829 25.656 1.00 91.62 190 PHE A C 1
ATOM 1498 O O . PHE A 1 190 ? -5.503 8.549 25.770 1.00 91.62 190 PHE A O 1
ATOM 1505 N N . ALA A 1 191 ? -7.226 7.802 24.537 1.00 88.44 191 ALA A N 1
ATOM 1506 C CA . ALA A 1 191 ? -6.853 8.416 23.256 1.00 88.44 191 ALA A CA 1
ATOM 1507 C C . ALA A 1 191 ? -5.513 7.909 22.674 1.00 88.44 191 ALA A C 1
ATOM 1509 O O . ALA A 1 191 ? -4.840 8.630 21.944 1.00 88.44 191 ALA A O 1
ATOM 1510 N N . ILE A 1 192 ? -5.140 6.663 22.989 1.00 90.00 192 ILE A N 1
ATOM 1511 C CA . ILE A 1 192 ? -3.873 6.029 22.570 1.00 90.00 192 ILE A CA 1
ATOM 1512 C C . ILE A 1 192 ? -4.078 4.661 21.906 1.00 90.00 192 ILE A C 1
ATOM 1514 O O . ILE A 1 192 ? -3.132 3.898 21.748 1.00 90.00 192 ILE A O 1
ATOM 1518 N N . ALA A 1 193 ? -5.324 4.317 21.573 1.00 90.81 193 ALA A N 1
ATOM 1519 C CA . ALA A 1 193 ? -5.699 3.025 20.999 1.00 90.81 193 ALA A CA 1
ATOM 1520 C C . ALA A 1 193 ? -6.220 3.153 19.557 1.00 90.81 193 ALA A C 1
ATOM 1522 O O . ALA A 1 193 ? -7.139 2.441 19.149 1.00 90.81 193 ALA A O 1
ATOM 1523 N N . GLN A 1 194 ? -5.642 4.082 18.792 1.00 92.19 194 GLN A N 1
ATOM 1524 C CA . GLN A 1 194 ? -5.761 4.086 17.337 1.00 92.19 194 GLN A CA 1
ATOM 1525 C C . GLN A 1 194 ? -4.840 2.999 16.782 1.00 92.19 194 GLN A C 1
ATOM 1527 O O . GLN A 1 194 ? -3.651 2.994 17.085 1.00 92.19 194 GLN A O 1
ATOM 1532 N N . PHE A 1 195 ? -5.375 2.086 15.976 1.00 92.31 195 PHE A N 1
ATOM 1533 C CA . PHE A 1 195 ? -4.588 0.980 15.447 1.00 92.31 195 PHE A CA 1
ATOM 1534 C C . PHE A 1 195 ? -3.503 1.484 14.493 1.00 92.31 195 PHE A C 1
ATOM 1536 O O . PHE A 1 195 ? -3.809 2.071 13.458 1.00 92.31 195 PHE A O 1
ATOM 1543 N N . ALA A 1 196 ? -2.247 1.205 14.823 1.00 91.50 196 ALA A N 1
ATOM 1544 C CA . ALA A 1 196 ? -1.106 1.344 13.930 1.00 91.50 196 ALA A CA 1
ATOM 1545 C C . ALA A 1 196 ? -0.134 0.210 14.253 1.00 91.50 196 ALA A C 1
ATOM 1547 O O . ALA A 1 196 ? 0.554 0.243 15.268 1.00 91.50 196 ALA A O 1
ATOM 1548 N N . SER A 1 197 ? -0.134 -0.841 13.437 1.00 88.06 197 SER A N 1
ATOM 1549 C CA . SER A 1 197 ? 0.564 -2.077 13.789 1.00 88.06 197 SER A CA 1
ATOM 1550 C C . SER A 1 197 ? 2.083 -1.947 13.751 1.00 88.06 197 SER A C 1
ATOM 1552 O O . SER A 1 197 ? 2.659 -1.388 12.815 1.00 88.06 197 SER A O 1
ATOM 1554 N N . GLU A 1 198 ? 2.751 -2.542 14.738 1.00 88.56 198 GLU A N 1
ATOM 1555 C CA . GLU A 1 198 ? 4.212 -2.656 14.763 1.00 88.56 198 GLU A CA 1
ATOM 1556 C C . GLU A 1 198 ? 4.686 -3.935 14.047 1.00 88.56 198 GLU A C 1
ATOM 1558 O O . GLU A 1 198 ? 5.782 -3.975 13.464 1.00 88.56 198 GLU A O 1
ATOM 1563 N N . THR A 1 199 ? 3.837 -4.967 14.051 1.00 93.94 199 THR A N 1
ATOM 1564 C CA . THR A 1 199 ? 4.099 -6.298 13.489 1.00 93.94 199 THR A CA 1
ATOM 1565 C C . THR A 1 199 ? 3.404 -6.510 12.143 1.00 93.94 199 THR A C 1
ATOM 1567 O O . THR A 1 199 ? 2.398 -5.871 11.827 1.00 93.94 199 THR A O 1
ATOM 1570 N N . PHE A 1 200 ? 3.966 -7.417 11.344 1.00 95.81 200 PHE A N 1
ATOM 1571 C CA . PHE A 1 200 ? 3.417 -7.856 10.065 1.00 95.81 200 PHE A CA 1
ATOM 1572 C C . PHE A 1 200 ? 3.891 -9.285 9.797 1.00 95.81 200 PHE A C 1
ATOM 1574 O O . PHE A 1 200 ? 5.073 -9.503 9.530 1.00 95.81 200 PHE A O 1
ATOM 1581 N N . GLU A 1 201 ? 2.990 -10.255 9.916 1.00 95.88 201 GLU A N 1
ATOM 1582 C CA . GLU A 1 201 ? 3.316 -11.679 9.827 1.00 95.88 201 GLU A CA 1
ATOM 1583 C C . GLU A 1 201 ? 2.365 -12.397 8.871 1.00 95.88 201 GLU A C 1
ATOM 1585 O O . GLU A 1 201 ? 1.148 -12.237 8.954 1.00 95.88 201 GLU A O 1
ATOM 1590 N N . GLU A 1 202 ? 2.916 -13.229 7.989 1.00 94.19 202 GLU A N 1
ATOM 1591 C CA . GLU A 1 202 ? 2.126 -14.166 7.195 1.00 94.19 202 GLU A CA 1
ATOM 1592 C C . GLU A 1 202 ? 1.939 -15.469 7.985 1.00 94.19 202 GLU A C 1
ATOM 1594 O O . GLU A 1 202 ? 2.902 -16.163 8.314 1.00 94.19 202 GLU A O 1
ATOM 1599 N N . VAL A 1 203 ? 0.691 -15.808 8.303 1.00 91.81 203 VAL A N 1
ATOM 1600 C CA . VAL A 1 203 ? 0.327 -16.983 9.100 1.00 91.81 203 VAL A CA 1
ATOM 1601 C C . VAL A 1 203 ? -0.763 -17.757 8.369 1.00 91.81 203 VAL A C 1
ATOM 1603 O O . VAL A 1 203 ? -1.899 -17.302 8.276 1.00 91.81 203 VAL A O 1
ATOM 1606 N N . ASN A 1 204 ? -0.436 -18.956 7.874 1.00 87.44 204 ASN A N 1
ATOM 1607 C CA . ASN A 1 204 ? -1.377 -19.844 7.172 1.00 87.44 204 ASN A CA 1
ATOM 1608 C C . ASN A 1 204 ? -2.115 -19.163 5.996 1.00 87.44 204 ASN A C 1
ATOM 1610 O O . ASN A 1 204 ? -3.318 -19.353 5.837 1.00 87.44 204 ASN A O 1
ATOM 1614 N N . GLY A 1 205 ? -1.413 -18.343 5.205 1.00 84.75 205 GLY A N 1
ATOM 1615 C CA . GLY A 1 205 ? -2.000 -17.601 4.079 1.00 84.75 205 GLY A CA 1
ATOM 1616 C C . GLY A 1 205 ? -2.807 -16.358 4.474 1.00 84.75 205 GLY A C 1
ATOM 1617 O O . GLY A 1 205 ? -3.460 -15.763 3.622 1.00 84.75 205 GLY A O 1
ATOM 1618 N N . LYS A 1 206 ? -2.764 -15.956 5.751 1.00 93.38 206 LYS A N 1
ATOM 1619 C CA . LYS A 1 206 ? -3.386 -14.734 6.278 1.00 93.38 206 LYS A CA 1
ATOM 1620 C C . LYS A 1 206 ? -2.319 -13.743 6.704 1.00 93.38 206 LYS A C 1
ATOM 1622 O O . LYS A 1 206 ? -1.231 -14.146 7.112 1.00 93.38 206 LYS A O 1
ATOM 1627 N N . ILE A 1 207 ? -2.655 -12.462 6.701 1.00 97.06 207 ILE A N 1
ATOM 1628 C CA . ILE A 1 207 ? -1.801 -11.425 7.278 1.00 97.06 207 ILE A CA 1
ATOM 1629 C C . ILE A 1 207 ? -2.280 -11.112 8.684 1.00 97.06 207 ILE A C 1
ATOM 1631 O O . ILE A 1 207 ? -3.413 -10.676 8.870 1.00 97.06 207 ILE A O 1
ATOM 1635 N N . ARG A 1 208 ? -1.407 -11.313 9.669 1.00 96.88 208 ARG A N 1
ATOM 1636 C CA . ARG A 1 208 ? -1.634 -10.940 11.061 1.00 96.88 208 ARG A CA 1
ATOM 1637 C C . ARG A 1 208 ? -0.808 -9.709 11.410 1.00 96.88 208 ARG A C 1
ATOM 1639 O O . ARG A 1 208 ? 0.393 -9.648 11.156 1.00 96.88 208 ARG A O 1
ATOM 1646 N N . MET A 1 209 ? -1.467 -8.741 12.030 1.00 96.50 209 MET A N 1
ATOM 1647 C CA . MET A 1 209 ? -0.872 -7.507 12.521 1.00 96.50 209 MET A CA 1
ATOM 1648 C C . MET A 1 209 ? -1.363 -7.230 13.936 1.00 96.50 209 MET A C 1
ATOM 1650 O O . MET A 1 209 ? -2.539 -7.420 14.243 1.00 96.50 209 MET A O 1
ATOM 1654 N N . THR A 1 210 ? -0.475 -6.755 14.799 1.00 95.25 210 THR A N 1
ATOM 1655 C CA . THR A 1 210 ? -0.790 -6.435 16.193 1.00 95.25 210 THR A CA 1
ATOM 1656 C C . THR A 1 210 ? -0.404 -5.002 16.507 1.00 95.25 210 THR A C 1
ATOM 1658 O O . THR A 1 210 ? 0.607 -4.520 16.002 1.00 95.25 210 THR A O 1
ATOM 1661 N N . HIS A 1 211 ? -1.207 -4.366 17.354 1.00 94.31 211 HIS A N 1
ATOM 1662 C CA . HIS A 1 211 ? -0.965 -3.051 17.927 1.00 94.31 211 HIS A CA 1
ATOM 1663 C C . HIS A 1 211 ? -1.140 -3.103 19.447 1.00 94.31 211 HIS A C 1
ATOM 1665 O O . HIS A 1 211 ? -2.150 -3.618 19.936 1.00 94.31 211 HIS A O 1
ATOM 1671 N N . GLU A 1 212 ? -0.186 -2.555 20.197 1.00 94.06 212 GLU A N 1
ATOM 1672 C CA . GLU A 1 212 ? -0.291 -2.372 21.648 1.00 94.06 212 GLU A CA 1
ATOM 1673 C C . GLU A 1 212 ? -0.490 -0.885 21.973 1.00 94.06 212 GLU A C 1
ATOM 1675 O O . GLU A 1 212 ? 0.363 -0.060 21.654 1.00 94.06 212 GLU A O 1
ATOM 1680 N N . SER A 1 213 ? -1.585 -0.535 22.660 1.00 92.06 213 SER A N 1
ATOM 1681 C CA . SER A 1 213 ? -1.902 0.868 22.957 1.00 92.06 213 SER A CA 1
ATOM 1682 C C . SER A 1 213 ? -0.829 1.533 23.832 1.00 92.06 213 SER A C 1
ATOM 1684 O O . SER A 1 213 ? -0.658 1.167 25.005 1.00 92.06 213 SER A O 1
ATOM 1686 N N . ARG A 1 214 ? -0.144 2.542 23.289 1.00 90.62 214 ARG A N 1
ATOM 1687 C CA . ARG A 1 214 ? 0.890 3.337 23.967 1.00 90.62 214 ARG A CA 1
ATOM 1688 C C . ARG A 1 214 ? 0.773 4.801 23.560 1.00 90.62 214 ARG A C 1
ATOM 1690 O O . ARG A 1 214 ? 0.401 5.101 22.429 1.00 90.62 214 ARG A O 1
ATOM 1697 N N . ASP A 1 215 ? 1.085 5.713 24.478 1.00 86.19 215 ASP A N 1
ATOM 1698 C CA . ASP A 1 215 ? 1.174 7.137 24.139 1.00 86.19 215 ASP A CA 1
ATOM 1699 C C . ASP A 1 215 ? 2.461 7.461 23.351 1.00 86.19 215 ASP A C 1
ATOM 1701 O O . ASP A 1 215 ? 3.320 6.603 23.143 1.00 86.19 215 ASP A O 1
ATOM 1705 N N . GLN A 1 216 ? 2.601 8.712 22.901 1.00 82.50 216 GLN A N 1
ATOM 1706 C CA . GLN A 1 216 ? 3.755 9.169 22.109 1.00 82.50 216 GLN A CA 1
ATOM 1707 C C . GLN A 1 216 ? 5.102 9.053 22.846 1.00 82.50 216 GLN A C 1
ATOM 1709 O O . GLN A 1 216 ? 6.144 8.981 22.200 1.00 82.50 216 GLN A O 1
ATOM 1714 N N . ASP A 1 217 ? 5.088 9.016 24.183 1.00 83.19 217 ASP A N 1
ATOM 1715 C CA . ASP A 1 217 ? 6.270 8.811 25.025 1.00 83.19 217 ASP A CA 1
ATOM 1716 C C . ASP A 1 217 ? 6.501 7.310 25.328 1.00 83.19 217 ASP A C 1
ATOM 1718 O O . ASP A 1 217 ? 7.364 6.955 26.134 1.00 83.19 217 ASP A O 1
ATOM 1722 N N . GLY A 1 218 ? 5.718 6.411 24.716 1.00 85.31 218 GLY A N 1
ATOM 1723 C CA . GLY A 1 218 ? 5.754 4.965 24.938 1.00 85.31 218 GLY A CA 1
ATOM 1724 C C . GLY A 1 218 ? 5.070 4.510 26.232 1.00 85.31 218 GLY A C 1
ATOM 1725 O O . GLY A 1 218 ? 5.166 3.327 26.590 1.00 85.31 218 GLY A O 1
ATOM 1726 N N . ARG A 1 219 ? 4.383 5.415 26.948 1.00 87.00 219 ARG A N 1
ATOM 1727 C CA . ARG A 1 219 ? 3.728 5.103 28.222 1.00 87.00 219 ARG A CA 1
ATOM 1728 C C . ARG A 1 219 ? 2.486 4.260 27.994 1.00 87.00 219 ARG A C 1
ATOM 1730 O O . ARG A 1 219 ? 1.739 4.437 27.032 1.00 87.00 219 ARG A O 1
ATOM 1737 N N . ARG A 1 220 ? 2.242 3.363 28.943 1.00 90.06 220 ARG A N 1
ATOM 1738 C CA . ARG A 1 220 ? 0.992 2.614 29.034 1.00 90.06 220 ARG A CA 1
ATOM 1739 C C . ARG A 1 220 ? -0.169 3.525 29.446 1.00 90.06 220 ARG A C 1
ATOM 1741 O O . ARG A 1 220 ? 0.064 4.567 30.075 1.00 90.06 220 ARG A O 1
ATOM 1748 N N . PRO A 1 221 ? -1.414 3.118 29.146 1.00 92.06 221 PRO A N 1
ATOM 1749 C CA . PRO A 1 221 ? -2.592 3.781 29.684 1.00 92.06 221 PRO A CA 1
ATOM 1750 C C . PRO A 1 221 ? -2.476 3.875 31.204 1.00 92.06 221 PRO A C 1
ATOM 1752 O O . PRO A 1 221 ? -2.218 2.886 31.889 1.00 92.06 221 PRO A O 1
ATOM 1755 N N . SER A 1 222 ? -2.571 5.090 31.730 1.00 91.56 222 SER A N 1
ATOM 1756 C CA . SER A 1 222 ? -2.278 5.348 33.134 1.00 91.56 222 SER A CA 1
ATOM 1757 C C . SER A 1 222 ? -2.914 6.640 33.628 1.00 91.56 222 SER A C 1
ATOM 1759 O O . SER A 1 222 ? -3.199 7.553 32.850 1.00 91.56 222 SER A O 1
ATOM 1761 N N . TYR A 1 223 ? -3.119 6.715 34.943 1.00 91.94 223 TYR A N 1
ATOM 1762 C CA . TYR A 1 223 ? -3.497 7.945 35.628 1.00 91.94 223 TYR A CA 1
ATOM 1763 C C . TYR A 1 223 ? -2.287 8.565 36.321 1.00 91.94 223 TYR A C 1
ATOM 1765 O O . TYR A 1 223 ? -1.573 7.909 37.079 1.00 91.94 223 TYR A O 1
ATOM 1773 N N . ASP A 1 224 ? -2.089 9.853 36.072 1.00 91.25 224 ASP A N 1
ATOM 1774 C CA . ASP A 1 224 ? -1.061 10.671 36.699 1.00 91.25 224 ASP A CA 1
ATOM 1775 C C . ASP A 1 224 ? -1.363 10.872 38.196 1.00 91.25 224 ASP A C 1
ATOM 1777 O O . ASP A 1 224 ? -2.382 11.459 38.571 1.00 91.25 224 ASP A O 1
ATOM 1781 N N . MET A 1 225 ? -0.463 10.421 39.072 1.00 93.69 225 MET A N 1
ATOM 1782 C CA . MET A 1 225 ? -0.635 10.542 40.522 1.00 93.69 225 MET A CA 1
ATOM 1783 C C . MET A 1 225 ? -0.289 11.958 41.028 1.00 93.69 225 MET A C 1
ATOM 1785 O O . MET A 1 225 ? 0.438 12.713 40.364 1.00 93.69 225 MET A O 1
ATOM 1789 N N . PRO A 1 226 ? -0.796 12.369 42.209 1.00 92.19 226 PRO A N 1
ATOM 1790 C CA . PRO A 1 226 ? -0.469 13.666 42.803 1.00 92.19 226 PRO A CA 1
ATOM 1791 C C . PRO A 1 226 ? 1.032 13.828 43.105 1.00 92.19 226 PRO A C 1
ATOM 1793 O O . PRO A 1 226 ? 1.661 12.920 43.636 1.00 92.19 226 PRO A O 1
ATOM 1796 N N . LEU A 1 227 ? 1.588 15.018 42.832 1.00 91.75 227 LEU A N 1
ATOM 1797 C CA . LEU A 1 227 ? 2.999 15.354 43.112 1.00 91.75 227 LEU A CA 1
ATOM 1798 C C . LEU A 1 227 ? 3.271 15.753 44.569 1.00 91.75 227 LEU A C 1
ATOM 1800 O O . LEU A 1 227 ? 4.425 15.865 44.966 1.00 91.75 227 LEU A O 1
ATOM 1804 N N . GLY A 1 228 ? 2.226 16.048 45.345 1.00 92.00 228 GLY A N 1
ATOM 1805 C CA . GLY A 1 228 ? 2.373 16.544 46.717 1.00 92.00 228 GLY A CA 1
ATOM 1806 C C . GLY A 1 228 ? 2.910 17.978 46.831 1.00 92.00 228 GLY A C 1
ATOM 1807 O O . GLY A 1 228 ? 3.305 18.385 47.918 1.00 92.00 228 GLY A O 1
ATOM 1808 N N . ARG A 1 229 ? 2.925 18.754 45.738 1.00 92.62 229 ARG A N 1
ATOM 1809 C CA . ARG A 1 229 ? 3.295 20.181 45.722 1.00 92.62 229 ARG A CA 1
ATOM 1810 C C . ARG A 1 229 ? 2.453 20.968 44.720 1.00 92.62 229 ARG A C 1
ATOM 1812 O O . ARG A 1 229 ? 1.887 20.380 43.796 1.00 92.62 229 ARG A O 1
ATOM 1819 N N . GLU A 1 230 ? 2.398 22.286 44.892 1.00 92.31 230 GLU A N 1
ATOM 1820 C CA . GLU A 1 230 ? 1.743 23.178 43.934 1.00 92.31 230 GLU A CA 1
ATOM 1821 C C . GLU A 1 230 ? 2.447 23.156 42.573 1.00 92.31 230 GLU A C 1
ATOM 1823 O O . GLU A 1 230 ? 3.670 23.028 42.473 1.00 92.31 230 GLU A O 1
ATOM 1828 N N . VAL A 1 231 ? 1.652 23.285 41.513 1.00 92.62 231 VAL A N 1
ATOM 1829 C CA . VAL A 1 231 ? 2.121 23.321 40.128 1.00 92.62 231 VAL A CA 1
ATOM 1830 C C . VAL A 1 231 ? 1.579 24.586 39.484 1.00 92.62 231 VAL A C 1
ATOM 1832 O O . VAL A 1 231 ? 0.374 24.835 39.507 1.00 92.62 231 VAL A O 1
ATOM 1835 N N . THR A 1 232 ? 2.466 25.394 38.908 1.00 92.06 232 THR A N 1
ATOM 1836 C CA . THR A 1 232 ? 2.067 26.610 38.195 1.00 92.06 232 THR A CA 1
ATOM 1837 C C . THR A 1 232 ? 1.364 26.256 36.888 1.00 92.06 232 THR A C 1
ATOM 1839 O O . THR A 1 232 ? 1.643 25.223 36.276 1.00 92.06 232 THR A O 1
ATOM 1842 N N . PHE A 1 233 ? 0.488 27.142 36.411 1.00 89.19 233 PHE A N 1
ATOM 1843 C CA . PHE A 1 233 ? -0.245 26.942 35.157 1.00 89.19 233 PHE A CA 1
ATOM 1844 C C . PHE A 1 233 ? 0.683 26.601 33.975 1.00 89.19 233 PHE A C 1
ATOM 1846 O O . PHE A 1 233 ? 0.453 25.628 33.263 1.00 89.19 233 PHE A O 1
ATOM 1853 N N . GLY A 1 234 ? 1.788 27.342 33.816 1.00 90.12 234 GLY A N 1
ATOM 1854 C CA . GLY A 1 234 ? 2.770 27.101 32.750 1.00 90.12 234 GLY A CA 1
ATOM 1855 C C . GLY A 1 234 ? 3.638 25.850 32.942 1.00 90.12 234 GLY A C 1
ATOM 1856 O O . GLY A 1 234 ? 4.281 25.405 31.996 1.00 90.12 234 GLY A O 1
ATOM 1857 N N . GLY A 1 235 ? 3.668 25.272 34.146 1.00 86.31 235 GLY A N 1
ATOM 1858 C CA . GLY A 1 235 ? 4.459 24.083 34.467 1.00 86.31 235 GLY A CA 1
ATOM 1859 C C . GLY A 1 235 ? 3.703 22.761 34.323 1.00 86.31 235 GLY A C 1
ATOM 1860 O O . GLY A 1 235 ? 4.337 21.708 34.342 1.00 86.31 235 GLY A O 1
ATOM 1861 N N . PHE A 1 236 ? 2.374 22.785 34.167 1.00 83.44 236 PHE A N 1
ATOM 1862 C CA . PHE A 1 236 ? 1.530 21.595 34.315 1.00 83.44 236 PHE A CA 1
ATOM 1863 C C . PHE A 1 236 ? 1.974 20.410 33.442 1.00 83.44 236 PHE A C 1
ATOM 1865 O O . PHE A 1 236 ? 2.248 19.332 33.971 1.00 83.44 236 PHE A O 1
ATOM 1872 N N . TYR A 1 237 ? 2.152 20.616 32.133 1.00 82.81 237 TYR A N 1
ATOM 1873 C CA . TYR A 1 237 ? 2.567 19.547 31.215 1.00 82.81 237 TYR A CA 1
ATOM 1874 C C . TYR A 1 237 ? 4.009 19.079 31.431 1.00 82.81 237 TYR A C 1
ATOM 1876 O O . TYR A 1 237 ? 4.283 17.886 31.327 1.00 82.81 237 TYR A O 1
ATOM 1884 N N . ASN A 1 238 ? 4.924 19.976 31.804 1.00 85.81 238 ASN A N 1
ATOM 1885 C CA . ASN A 1 238 ? 6.315 19.600 32.077 1.00 85.81 238 ASN A CA 1
ATOM 1886 C C . ASN A 1 238 ? 6.420 18.719 33.329 1.00 85.81 238 ASN A C 1
ATOM 1888 O O . ASN A 1 238 ? 7.177 17.750 33.341 1.00 85.81 238 ASN A O 1
ATOM 1892 N N . THR A 1 239 ? 5.593 18.989 34.348 1.00 87.88 239 THR A N 1
ATOM 1893 C CA . THR A 1 239 ? 5.568 18.182 35.578 1.00 87.88 239 THR A CA 1
ATOM 1894 C C . THR A 1 239 ? 4.976 16.783 35.387 1.00 87.88 239 THR A C 1
ATOM 1896 O O . THR A 1 239 ? 5.179 15.925 36.242 1.00 87.88 239 THR A O 1
ATOM 1899 N N . ARG A 1 240 ? 4.296 16.500 34.262 1.00 85.00 240 ARG A N 1
ATOM 1900 C CA . ARG A 1 240 ? 3.769 15.159 33.927 1.00 85.00 240 ARG A CA 1
ATOM 1901 C C . ARG A 1 240 ? 4.867 14.089 33.915 1.00 85.00 240 ARG A C 1
ATOM 1903 O O . ARG A 1 240 ? 4.609 12.930 34.234 1.00 85.00 240 ARG A O 1
ATOM 1910 N N . LYS A 1 241 ? 6.108 14.466 33.583 1.00 84.88 241 LYS A N 1
ATOM 1911 C CA . LYS A 1 241 ? 7.255 13.544 33.581 1.00 84.88 241 LYS A CA 1
ATOM 1912 C C . LYS A 1 241 ? 7.725 13.144 34.980 1.00 84.88 241 LYS A C 1
ATOM 1914 O O . LYS A 1 241 ? 8.326 12.090 35.122 1.00 84.88 241 LYS A O 1
ATOM 1919 N N . GLU A 1 242 ? 7.415 13.953 35.988 1.00 89.00 242 GLU A N 1
ATOM 1920 C CA . GLU A 1 242 ? 7.796 13.728 37.388 1.00 89.00 242 GLU A CA 1
ATOM 1921 C C . GLU A 1 242 ? 6.750 12.923 38.167 1.00 89.00 242 GLU A C 1
ATOM 1923 O O . GLU A 1 242 ? 6.999 12.495 39.293 1.00 89.00 242 GLU A O 1
ATOM 1928 N N . ARG A 1 243 ? 5.550 12.760 37.601 1.00 89.56 243 ARG A N 1
ATOM 1929 C CA . ARG A 1 243 ? 4.450 12.067 38.263 1.00 89.56 243 ARG A CA 1
ATOM 1930 C C . ARG A 1 243 ? 4.683 10.567 38.248 1.00 89.56 243 ARG A C 1
ATOM 1932 O O . ARG A 1 243 ? 4.953 9.985 37.201 1.00 89.56 243 ARG A O 1
ATOM 1939 N N . ASN A 1 244 ? 4.480 9.945 39.405 1.00 91.38 244 ASN A N 1
ATOM 1940 C CA . ASN A 1 244 ? 4.204 8.515 39.455 1.00 91.38 244 ASN A CA 1
ATOM 1941 C C . ASN A 1 244 ? 2.895 8.235 38.708 1.00 91.38 244 ASN A C 1
ATOM 1943 O O . ASN A 1 244 ? 1.992 9.074 38.690 1.00 91.38 244 ASN A O 1
ATOM 1947 N N . THR A 1 245 ? 2.774 7.048 38.134 1.00 91.69 245 THR A N 1
ATOM 1948 C CA . THR A 1 245 ? 1.607 6.633 37.355 1.00 91.69 245 THR A CA 1
ATOM 1949 C C . THR A 1 245 ? 0.913 5.451 38.021 1.00 91.69 245 THR A C 1
ATOM 1951 O O . THR A 1 245 ? 1.557 4.530 38.521 1.00 91.69 245 THR A O 1
ATOM 1954 N N . TYR A 1 246 ? -0.419 5.465 38.028 1.00 93.25 246 TYR A N 1
ATOM 1955 C CA . TYR A 1 246 ? -1.211 4.254 38.224 1.00 93.25 246 TYR A CA 1
ATOM 1956 C C . TYR A 1 246 ? -1.456 3.630 36.852 1.00 93.25 246 TYR A C 1
ATOM 1958 O O . TYR A 1 246 ? -2.263 4.140 36.072 1.00 93.25 246 TYR A O 1
ATOM 1966 N N . GLU A 1 247 ? -0.702 2.581 36.535 1.00 91.75 247 GLU A N 1
ATOM 1967 C CA . GLU A 1 247 ? -0.751 1.922 35.231 1.00 91.75 247 GLU A CA 1
ATOM 1968 C C . GLU A 1 247 ? -1.928 0.955 35.117 1.00 91.75 247 GLU A C 1
ATOM 1970 O O . GLU A 1 247 ? -2.220 0.179 36.028 1.00 91.75 247 GLU A O 1
ATOM 1975 N N . LEU A 1 248 ? -2.573 0.980 33.956 1.00 92.69 248 LEU A N 1
ATOM 1976 C CA . LEU A 1 248 ? -3.558 -0.001 33.534 1.00 92.69 248 LEU A CA 1
ATOM 1977 C C . LEU A 1 248 ? -2.952 -0.931 32.472 1.00 92.69 248 LEU A C 1
ATOM 1979 O O . LEU A 1 248 ? -1.967 -0.572 31.815 1.00 92.69 248 LEU A O 1
ATOM 1983 N N . PRO A 1 249 ? -3.527 -2.132 32.279 1.00 92.50 249 PRO A N 1
ATOM 1984 C CA . PRO A 1 249 ? -3.130 -3.002 31.183 1.00 92.50 249 PRO A CA 1
ATOM 1985 C C . PRO A 1 249 ? -3.288 -2.292 29.829 1.00 92.50 249 PRO A C 1
ATOM 1987 O O . PRO A 1 249 ? -4.300 -1.629 29.610 1.00 92.50 249 PRO A O 1
ATOM 1990 N N . PRO A 1 250 ? -2.327 -2.426 28.903 1.00 93.06 250 PRO A N 1
ATOM 1991 C CA . PRO A 1 250 ? -2.495 -1.927 27.546 1.00 93.06 250 PRO A CA 1
ATOM 1992 C C . PRO A 1 250 ? -3.608 -2.696 26.825 1.00 93.06 250 PRO A C 1
ATOM 1994 O O . PRO A 1 250 ? -3.861 -3.866 27.117 1.00 93.06 250 PRO A O 1
ATOM 1997 N N . LEU A 1 251 ? -4.235 -2.046 25.850 1.00 93.81 251 LEU A N 1
ATOM 1998 C CA . LEU A 1 251 ? -5.146 -2.689 24.920 1.00 93.81 251 LEU A CA 1
ATOM 1999 C C . LEU A 1 251 ? -4.335 -3.281 23.762 1.00 93.81 251 LEU A C 1
ATOM 2001 O O . LEU A 1 251 ? -3.742 -2.546 22.970 1.00 93.81 251 LEU A O 1
ATOM 2005 N N . LEU A 1 252 ? -4.303 -4.607 23.671 1.00 94.50 252 LEU A N 1
ATOM 2006 C CA . LEU A 1 252 ? -3.715 -5.337 22.555 1.00 94.50 252 LEU A CA 1
ATOM 2007 C C . LEU A 1 252 ? -4.787 -5.547 21.488 1.00 94.50 252 LEU A C 1
ATOM 2009 O O . LEU A 1 252 ? -5.777 -6.235 21.728 1.00 94.50 252 LEU A O 1
ATOM 2013 N N . THR A 1 253 ? -4.588 -4.974 20.306 1.00 94.50 253 THR A N 1
ATOM 2014 C CA . THR A 1 253 ? -5.485 -5.143 19.160 1.00 94.50 253 THR A CA 1
ATOM 2015 C C . THR A 1 253 ? -4.794 -5.980 18.093 1.00 94.50 253 THR A C 1
ATOM 2017 O O . THR A 1 253 ? -3.701 -5.642 17.652 1.00 94.50 253 THR A O 1
ATOM 2020 N N . THR A 1 254 ? -5.422 -7.074 17.675 1.00 95.44 254 THR A N 1
ATOM 2021 C CA . THR A 1 254 ? -4.948 -7.957 16.602 1.00 95.44 254 THR A CA 1
ATOM 2022 C C . THR A 1 254 ? -5.896 -7.856 15.417 1.00 95.44 254 THR A C 1
ATOM 2024 O O . THR A 1 254 ? -7.102 -8.008 15.597 1.00 95.44 254 THR A O 1
ATOM 2027 N N . LEU A 1 255 ? -5.353 -7.624 14.225 1.00 95.62 255 LEU A N 1
ATOM 2028 C CA . LEU A 1 255 ? -6.054 -7.665 12.945 1.00 95.62 255 LEU A CA 1
ATOM 2029 C C . LEU A 1 255 ? -5.518 -8.845 12.131 1.00 95.62 255 LEU A C 1
ATOM 2031 O O . LEU A 1 255 ? -4.316 -8.938 11.883 1.00 95.62 255 LEU A O 1
ATOM 2035 N N . GLU A 1 256 ? -6.413 -9.727 11.709 1.00 96.25 256 GLU A N 1
ATOM 2036 C CA . GLU A 1 256 ? -6.139 -10.789 10.747 1.00 96.25 256 GLU A CA 1
ATOM 2037 C C . GLU A 1 256 ? -6.895 -10.499 9.454 1.00 96.25 256 GLU A C 1
ATOM 2039 O O . GLU A 1 256 ? -8.102 -10.262 9.487 1.00 96.25 256 GLU A O 1
ATOM 2044 N N . VAL A 1 257 ? -6.187 -10.517 8.327 1.00 96.38 257 VAL A N 1
ATOM 2045 C CA . VAL A 1 257 ? -6.760 -10.299 6.996 1.00 96.38 257 VAL A CA 1
ATOM 2046 C C . VAL A 1 257 ? -6.578 -11.555 6.153 1.00 96.38 257 VAL A C 1
ATOM 2048 O O . VAL A 1 257 ? -5.467 -12.078 6.045 1.00 96.38 257 VAL A O 1
ATOM 2051 N N . GLU A 1 258 ? -7.663 -12.022 5.546 1.00 95.44 258 GLU A N 1
ATOM 2052 C CA . GLU A 1 258 ? -7.718 -13.216 4.702 1.00 95.44 258 GLU A CA 1
ATOM 2053 C C . GLU A 1 258 ? -8.430 -12.901 3.383 1.00 95.44 258 GLU A C 1
ATOM 2055 O O . GLU A 1 258 ? -9.448 -12.212 3.368 1.00 95.44 258 GLU A O 1
ATOM 2060 N N . GLU A 1 259 ? -7.893 -13.402 2.271 1.00 94.62 259 GLU A N 1
ATOM 2061 C CA . GLU A 1 259 ? -8.584 -13.371 0.980 1.00 94.62 259 GLU A CA 1
ATOM 2062 C C . GLU A 1 259 ? -9.593 -14.521 0.947 1.00 94.62 259 GLU A C 1
ATOM 2064 O O . GLU A 1 259 ? -9.245 -15.672 1.216 1.00 94.62 259 GLU A O 1
ATOM 2069 N N . VAL A 1 260 ? -10.838 -14.209 0.600 1.00 92.38 260 VAL A N 1
ATOM 2070 C CA . VAL A 1 260 ? -11.924 -15.181 0.444 1.00 92.38 260 VAL A CA 1
ATOM 2071 C C . VAL A 1 260 ? -12.517 -15.066 -0.956 1.00 92.38 260 VAL A C 1
ATOM 2073 O O . VAL A 1 260 ? -12.226 -14.126 -1.697 1.00 92.38 260 VAL A O 1
ATOM 2076 N N . ASP A 1 261 ? -13.356 -16.026 -1.345 1.00 88.56 261 ASP A N 1
ATOM 2077 C CA . ASP A 1 261 ? -14.021 -15.960 -2.645 1.00 88.56 261 ASP A CA 1
ATOM 2078 C C . ASP A 1 261 ? -14.851 -14.670 -2.763 1.00 88.56 261 ASP A C 1
ATOM 2080 O O . ASP A 1 261 ? -15.679 -14.361 -1.903 1.00 88.56 261 ASP A O 1
ATOM 2084 N N . GLY A 1 262 ? -14.568 -13.884 -3.803 1.00 86.50 262 GLY A N 1
ATOM 2085 C CA . GLY A 1 262 ? -15.216 -12.597 -4.049 1.00 86.50 262 GLY A CA 1
ATOM 2086 C C . GLY A 1 262 ? -14.903 -11.478 -3.044 1.00 86.50 262 GLY A C 1
ATOM 2087 O O . GLY A 1 262 ? -15.606 -10.466 -3.070 1.00 86.50 262 GLY A O 1
ATOM 2088 N N . GLY A 1 263 ? -13.896 -11.596 -2.166 1.00 92.69 263 GLY A N 1
ATOM 2089 C CA . GLY A 1 263 ? -13.675 -10.564 -1.149 1.00 92.69 263 GLY A CA 1
ATOM 2090 C C . GLY A 1 263 ? -12.546 -10.789 -0.141 1.00 92.69 263 GLY A C 1
ATOM 2091 O O . GLY A 1 263 ? -11.579 -11.504 -0.392 1.00 92.69 263 GLY A O 1
ATOM 2092 N N . PHE A 1 264 ? -12.678 -10.135 1.016 1.00 94.50 264 PHE A N 1
ATOM 2093 C CA . PHE A 1 264 ? -11.721 -10.184 2.122 1.00 94.50 264 PHE A CA 1
ATOM 2094 C C . PHE A 1 264 ? -12.438 -10.268 3.470 1.00 94.50 264 PHE A C 1
ATOM 2096 O O . PHE A 1 264 ? -13.380 -9.515 3.728 1.00 94.50 264 PHE A O 1
ATOM 2103 N N . ASP A 1 265 ? -11.942 -11.139 4.344 1.00 94.19 265 ASP A N 1
ATOM 2104 C CA . ASP A 1 265 ? -12.352 -11.220 5.744 1.00 94.19 265 ASP A CA 1
ATOM 2105 C C . ASP A 1 265 ? -11.322 -10.488 6.613 1.00 94.19 265 ASP A C 1
ATOM 2107 O O . ASP A 1 265 ? -10.124 -10.775 6.571 1.00 94.19 265 ASP A O 1
ATOM 2111 N N . LEU A 1 266 ? -11.795 -9.526 7.407 1.00 94.25 266 LEU A N 1
ATOM 2112 C CA . LEU A 1 266 ? -11.016 -8.782 8.391 1.00 94.25 266 LEU A CA 1
ATOM 2113 C C . LEU A 1 266 ? -11.526 -9.157 9.785 1.00 94.25 266 LEU A C 1
ATOM 2115 O O . LEU A 1 266 ? -12.644 -8.814 10.180 1.00 94.25 266 LEU A O 1
ATOM 2119 N N . HIS A 1 267 ? -10.702 -9.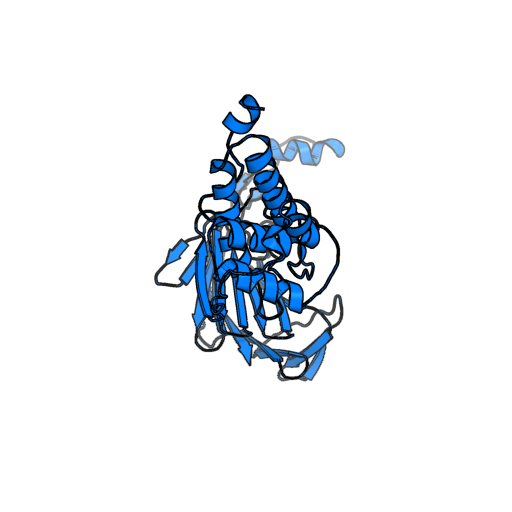869 10.544 1.00 92.56 267 HIS A N 1
ATOM 2120 C CA . HIS A 1 267 ? -11.005 -10.285 11.908 1.00 92.56 267 HIS A CA 1
ATOM 2121 C C . HIS A 1 267 ? -10.205 -9.441 12.896 1.00 92.56 267 HIS A C 1
ATOM 2123 O O . HIS A 1 267 ? -8.975 -9.463 12.898 1.00 92.56 267 HIS A O 1
ATOM 2129 N N . VAL A 1 268 ? -10.914 -8.699 13.747 1.00 91.75 268 VAL A N 1
ATOM 2130 C CA . VAL A 1 268 ? -10.306 -7.821 14.746 1.00 91.75 268 VAL A CA 1
ATOM 2131 C C . VAL A 1 268 ? -10.635 -8.296 16.144 1.00 91.75 268 VAL A C 1
ATOM 2133 O O . VAL A 1 268 ? -11.801 -8.429 16.516 1.00 91.75 268 VAL A O 1
ATOM 2136 N N . LYS A 1 269 ? -9.594 -8.500 16.942 1.00 92.00 269 LYS A N 1
ATOM 2137 C CA . LYS A 1 269 ? -9.687 -8.901 18.341 1.00 92.00 269 LYS A CA 1
ATOM 2138 C C . LYS A 1 269 ? -9.019 -7.852 19.215 1.00 92.00 269 LYS A C 1
ATOM 2140 O O . LYS A 1 269 ? -7.927 -7.395 18.889 1.00 92.00 269 LYS A O 1
ATOM 2145 N N . SER A 1 270 ? -9.656 -7.489 20.323 1.00 91.06 270 SER A N 1
ATOM 2146 C CA . SER A 1 270 ? -9.097 -6.554 21.300 1.00 91.06 270 SER A CA 1
ATOM 2147 C C . SER A 1 270 ? -9.078 -7.187 22.690 1.00 91.06 270 SER A C 1
ATOM 2149 O O . SER A 1 270 ? -10.069 -7.778 23.119 1.00 91.06 270 SER A O 1
ATOM 2151 N N . GLU A 1 271 ? -7.938 -7.111 23.373 1.00 91.94 271 GLU A N 1
ATOM 2152 C CA . GLU A 1 271 ? -7.681 -7.757 24.663 1.00 91.94 271 GLU A CA 1
ATOM 2153 C C . GLU A 1 271 ? -6.950 -6.808 25.620 1.00 91.94 271 GLU A C 1
ATOM 2155 O O . GLU A 1 271 ? -6.277 -5.877 25.193 1.00 91.94 271 GLU A O 1
ATOM 2160 N N . GLY A 1 272 ? -7.054 -7.059 26.927 1.00 87.44 272 GLY A N 1
ATOM 2161 C CA . GLY A 1 272 ? -6.343 -6.307 27.971 1.00 87.44 272 GLY A CA 1
ATOM 2162 C C . GLY A 1 272 ? -7.264 -5.529 28.908 1.00 87.44 272 GLY A C 1
ATOM 2163 O O . GLY A 1 272 ? -7.019 -5.502 30.114 1.00 87.44 272 GLY A O 1
ATOM 2164 N N . TYR A 1 273 ? -8.369 -4.980 28.397 1.00 86.62 273 TYR A N 1
ATOM 2165 C CA . TYR A 1 273 ? -9.381 -4.311 29.216 1.00 86.62 273 TYR A CA 1
ATOM 2166 C C . TYR A 1 273 ? -10.792 -4.577 28.677 1.00 86.62 273 TYR A C 1
ATOM 2168 O O . TYR A 1 273 ? -11.018 -4.525 27.470 1.00 86.62 273 TYR A O 1
ATOM 2176 N N . ASP A 1 274 ? -11.737 -4.892 29.564 1.00 86.25 274 ASP A N 1
ATOM 2177 C CA . ASP A 1 274 ? -13.106 -5.257 29.176 1.00 86.25 274 ASP A CA 1
ATOM 2178 C C . ASP A 1 274 ? -13.958 -4.016 28.850 1.00 86.25 274 ASP A C 1
ATOM 2180 O O . ASP A 1 274 ? -13.744 -2.932 29.398 1.00 86.25 274 ASP A O 1
ATOM 2184 N N . ARG A 1 275 ? -14.956 -4.194 27.975 1.00 86.12 275 ARG A N 1
ATOM 2185 C CA . ARG A 1 275 ? -15.978 -3.189 27.606 1.00 86.12 275 ARG A CA 1
ATOM 2186 C C . ARG A 1 275 ? -15.420 -1.856 27.104 1.00 86.12 275 ARG A C 1
ATOM 2188 O O . ARG A 1 275 ? -16.052 -0.814 27.283 1.00 86.12 275 ARG A O 1
ATOM 2195 N N . VAL A 1 276 ? -14.264 -1.879 26.448 1.00 88.81 276 VAL A N 1
ATOM 2196 C CA . VAL A 1 276 ? -13.732 -0.704 25.754 1.00 88.81 276 VAL A CA 1
ATOM 2197 C C . VAL A 1 276 ? -14.523 -0.491 24.456 1.00 88.81 276 VAL A C 1
ATOM 2199 O O . VAL A 1 276 ? -14.565 -1.401 23.626 1.00 88.81 276 VAL A O 1
ATOM 2202 N N . PRO A 1 277 ? -15.149 0.683 24.241 1.00 89.69 277 PRO A N 1
ATOM 2203 C CA . PRO A 1 277 ? -15.829 0.976 22.985 1.00 89.69 277 PRO A CA 1
ATOM 2204 C C . PRO A 1 277 ? -14.856 0.918 21.808 1.00 89.69 277 PRO A C 1
ATOM 2206 O O . PRO A 1 277 ? -13.795 1.546 21.848 1.00 89.69 277 PRO A O 1
ATOM 2209 N N . PHE A 1 278 ? -15.245 0.195 20.761 1.00 87.88 278 PHE A N 1
ATOM 2210 C CA . PHE A 1 278 ? -14.441 -0.031 19.567 1.00 87.88 278 PHE A CA 1
ATOM 2211 C C . PHE A 1 278 ? -15.192 0.451 18.326 1.00 87.88 278 PHE A C 1
ATOM 2213 O O . PHE A 1 278 ? -16.397 0.228 18.196 1.00 87.88 278 PHE A O 1
ATOM 2220 N N . GLN A 1 279 ? -14.482 1.109 17.418 1.00 90.25 279 GLN A N 1
ATOM 2221 C CA . GLN A 1 279 ? -15.014 1.648 16.176 1.00 90.25 279 GLN A CA 1
ATOM 2222 C C . GLN A 1 279 ? -14.225 1.105 14.986 1.00 90.25 279 GLN A C 1
ATOM 2224 O O . GLN A 1 279 ? -12.994 1.064 14.998 1.00 90.25 279 GLN A O 1
ATOM 2229 N N . ILE A 1 280 ? -14.970 0.737 13.943 1.00 92.31 280 ILE A N 1
ATOM 2230 C CA . ILE A 1 280 ? -14.460 0.422 12.610 1.00 92.31 280 ILE A CA 1
ATOM 2231 C C . ILE A 1 280 ? -15.016 1.492 11.672 1.00 92.31 280 ILE A C 1
ATOM 2233 O O . ILE A 1 280 ? -16.232 1.681 11.622 1.00 92.31 280 ILE A O 1
ATOM 2237 N N . ALA A 1 281 ? -14.147 2.209 10.966 1.00 92.69 281 ALA A N 1
ATOM 2238 C CA . ALA A 1 281 ? -14.541 3.198 9.965 1.00 92.69 281 ALA A CA 1
ATOM 2239 C C . ALA A 1 281 ? -14.092 2.731 8.580 1.00 92.69 281 ALA A C 1
ATOM 2241 O O . ALA A 1 281 ? -12.965 2.271 8.427 1.00 92.69 281 ALA A O 1
ATOM 2242 N N . CYS A 1 282 ? -14.985 2.816 7.595 1.00 93.31 282 CYS A N 1
ATOM 2243 C CA . CYS A 1 282 ? -14.730 2.436 6.207 1.00 93.31 282 CYS A CA 1
ATOM 2244 C C . CYS A 1 282 ? -14.935 3.666 5.330 1.00 93.31 282 CYS A C 1
ATOM 2246 O O . CYS A 1 282 ? -16.061 4.147 5.206 1.00 93.31 282 CYS A O 1
ATOM 2248 N N . ASP A 1 283 ? -13.853 4.163 4.743 1.00 92.44 283 ASP A N 1
ATOM 2249 C CA . ASP A 1 283 ? -13.847 5.433 4.026 1.00 92.44 283 ASP A CA 1
ATOM 2250 C C . ASP A 1 283 ? -13.839 5.190 2.517 1.00 92.44 283 ASP A C 1
ATOM 2252 O O . ASP A 1 283 ? -12.880 4.649 1.964 1.00 92.44 283 ASP A O 1
ATOM 2256 N N . PHE A 1 284 ? -14.915 5.595 1.846 1.00 92.50 284 PHE A N 1
ATOM 2257 C CA . PHE A 1 284 ? -15.074 5.461 0.400 1.00 92.50 284 PHE A CA 1
ATOM 2258 C C . PHE A 1 284 ? -14.796 6.778 -0.326 1.00 92.50 284 PHE A C 1
ATOM 2260 O O . PHE A 1 284 ? -15.117 7.860 0.172 1.00 92.50 284 PHE A O 1
ATOM 2267 N N . VAL A 1 285 ? -14.267 6.693 -1.550 1.00 91.19 285 VAL A N 1
ATOM 2268 C CA . VAL A 1 285 ? -14.212 7.852 -2.454 1.00 91.19 285 VAL A CA 1
ATOM 2269 C C . VAL A 1 285 ? -15.649 8.302 -2.778 1.00 91.19 285 VAL A C 1
ATOM 2271 O O . VAL A 1 285 ? -16.471 7.471 -3.180 1.00 91.19 285 VAL A O 1
ATOM 2274 N N . PRO A 1 286 ? -15.989 9.597 -2.620 1.00 91.62 286 PRO A N 1
ATOM 2275 C CA . PRO A 1 286 ? -17.341 10.101 -2.859 1.00 91.62 286 PRO A CA 1
ATOM 2276 C C . PRO A 1 286 ? -17.729 10.025 -4.341 1.00 91.62 286 PRO A C 1
ATOM 2278 O O . PRO A 1 286 ? -16.878 10.107 -5.224 1.00 91.62 286 PRO A O 1
ATOM 2281 N N . GLY A 1 287 ? -19.033 9.947 -4.615 1.00 90.94 287 GLY A N 1
ATOM 2282 C CA . GLY A 1 287 ? -19.579 9.896 -5.979 1.00 90.94 287 GLY A CA 1
ATOM 2283 C C . GLY A 1 287 ? -20.534 8.732 -6.245 1.00 90.94 287 GLY A C 1
ATOM 2284 O O . GLY A 1 287 ? -21.232 8.762 -7.257 1.00 90.94 287 GLY A O 1
ATOM 2285 N N . GLY A 1 288 ? -20.598 7.761 -5.334 1.00 93.31 288 GLY A N 1
ATOM 2286 C CA . GLY A 1 288 ? -21.521 6.631 -5.373 1.00 93.31 288 GLY A CA 1
ATOM 2287 C C . GLY A 1 288 ? -22.724 6.778 -4.450 1.00 93.31 288 GLY A C 1
ATOM 2288 O O . GLY A 1 288 ? -22.993 7.842 -3.876 1.00 93.31 288 GLY A O 1
ATOM 2289 N N . GLU A 1 289 ? -23.441 5.676 -4.309 1.00 95.88 289 GLU A N 1
ATOM 2290 C CA . GLU A 1 289 ? -24.598 5.518 -3.434 1.00 95.88 289 GLU A CA 1
ATOM 2291 C C . GLU A 1 289 ? -24.328 4.375 -2.451 1.00 95.88 289 GLU A C 1
ATOM 2293 O O . GLU A 1 289 ? -23.695 3.377 -2.793 1.00 95.88 289 GLU A O 1
ATOM 2298 N N . LEU A 1 290 ? -24.721 4.580 -1.195 1.00 95.06 290 LEU A N 1
ATOM 2299 C CA . LEU A 1 290 ? -24.622 3.613 -0.112 1.00 95.06 290 LEU A CA 1
ATOM 2300 C C . LEU A 1 290 ? -26.019 3.066 0.171 1.00 95.06 290 LEU A C 1
ATOM 2302 O O . LEU A 1 290 ? -26.844 3.771 0.754 1.00 95.06 290 LEU A O 1
ATOM 2306 N N . ASP A 1 291 ? -26.248 1.817 -0.204 1.00 93.75 291 ASP A N 1
ATOM 2307 C CA . ASP A 1 291 ? -27.463 1.069 0.094 1.00 93.75 291 ASP A CA 1
ATOM 2308 C C . ASP A 1 291 ? -27.318 0.297 1.405 1.00 93.75 291 ASP A C 1
ATOM 2310 O O . ASP A 1 291 ? -26.298 -0.341 1.659 1.00 93.75 291 ASP A O 1
ATOM 2314 N N . PHE A 1 292 ? -28.351 0.316 2.237 1.00 91.25 292 PHE A N 1
ATOM 2315 C CA . PHE A 1 292 ? -28.474 -0.498 3.446 1.00 91.25 292 PHE A CA 1
ATOM 2316 C C . PHE A 1 292 ? -29.956 -0.800 3.709 1.00 91.25 292 PHE A C 1
ATOM 2318 O O . PHE A 1 292 ? -30.839 -0.188 3.111 1.00 91.25 292 PHE A O 1
ATOM 2325 N N . ASP A 1 293 ? -30.256 -1.728 4.621 1.00 85.00 293 ASP A N 1
ATOM 2326 C CA . ASP A 1 293 ? -31.617 -2.265 4.827 1.00 85.00 293 ASP A CA 1
ATOM 2327 C C . ASP A 1 293 ? -32.728 -1.206 4.962 1.00 85.00 293 ASP A C 1
ATOM 2329 O O . ASP A 1 293 ? -33.873 -1.437 4.575 1.00 85.00 293 ASP A O 1
ATOM 2333 N N . SER A 1 294 ? -32.413 -0.051 5.554 1.00 83.19 294 SER A N 1
ATOM 2334 C CA . SER A 1 294 ? -33.375 1.015 5.844 1.00 83.19 294 SER A CA 1
ATOM 2335 C C . SER A 1 294 ? -33.329 2.203 4.879 1.00 83.19 294 SER A C 1
ATOM 2337 O O . SER A 1 294 ? -34.079 3.160 5.089 1.00 83.19 294 SER A O 1
ATOM 2339 N N . GLY A 1 295 ? -32.500 2.165 3.832 1.00 88.00 295 GLY A N 1
ATOM 2340 C CA . GLY A 1 295 ? -32.497 3.189 2.791 1.00 88.00 295 GLY A CA 1
ATOM 2341 C C . GLY A 1 295 ? -31.191 3.317 2.013 1.00 88.00 295 GLY A C 1
ATOM 2342 O O . GLY A 1 295 ? -30.254 2.544 2.178 1.00 88.00 295 GLY A O 1
ATOM 2343 N N . TH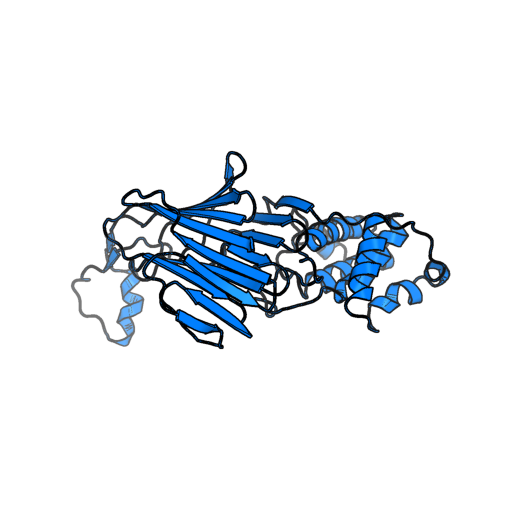R A 1 296 ? -31.152 4.356 1.183 1.00 92.00 296 THR A N 1
ATOM 2344 C CA . THR A 1 296 ? -30.009 4.701 0.336 1.00 92.00 296 THR A CA 1
ATOM 2345 C C . THR A 1 296 ? -29.554 6.116 0.661 1.00 92.00 296 THR A C 1
ATOM 2347 O O . THR A 1 296 ? -30.372 7.036 0.772 1.00 92.00 296 THR A O 1
ATOM 2350 N N . VAL A 1 297 ? -28.245 6.310 0.797 1.00 93.00 297 VAL A N 1
ATOM 2351 C CA . VAL A 1 297 ? -27.634 7.626 1.015 1.00 93.00 297 VAL A CA 1
ATOM 2352 C C . VAL A 1 297 ? -26.602 7.886 -0.068 1.00 93.00 297 VAL A C 1
ATOM 2354 O O . VAL A 1 297 ? -25.790 7.032 -0.403 1.00 93.00 297 VAL A O 1
ATOM 2357 N N . ARG A 1 298 ? -26.599 9.100 -0.617 1.00 92.75 298 ARG A N 1
ATOM 2358 C CA . ARG A 1 298 ? -25.597 9.495 -1.606 1.00 92.75 298 ARG A CA 1
ATOM 2359 C C . ARG A 1 298 ? -24.267 9.805 -0.920 1.00 92.75 298 ARG A C 1
ATOM 2361 O O . ARG A 1 298 ? -24.222 10.689 -0.066 1.00 92.75 298 ARG A O 1
ATOM 2368 N N . GLY A 1 299 ? -23.190 9.147 -1.345 1.00 88.38 299 GLY A N 1
ATOM 2369 C CA . GLY A 1 299 ? -21.842 9.347 -0.815 1.00 88.38 299 GLY A CA 1
ATOM 2370 C C . GLY A 1 299 ? -21.283 10.717 -1.192 1.00 88.38 299 GLY A C 1
ATOM 2371 O O . GLY A 1 299 ? -20.840 10.932 -2.323 1.00 88.38 299 GLY A O 1
ATOM 2372 N N . LYS A 1 300 ? -21.310 11.657 -0.244 1.00 90.31 300 LYS A N 1
ATOM 2373 C CA . LYS A 1 300 ? -20.737 13.003 -0.380 1.00 90.31 300 LYS A CA 1
ATOM 2374 C C . LYS A 1 300 ? -19.497 13.143 0.497 1.00 90.31 300 LYS A C 1
ATOM 2376 O O . LYS A 1 300 ? -19.301 12.395 1.449 1.00 90.31 300 LYS A O 1
ATOM 2381 N N . VAL A 1 301 ? -18.674 14.142 0.188 1.00 89.12 301 VAL A N 1
ATOM 2382 C CA . VAL A 1 301 ? -17.537 14.522 1.038 1.00 89.12 301 VAL A CA 1
ATOM 2383 C C . VAL A 1 301 ? -18.043 14.824 2.453 1.00 89.12 301 VAL A C 1
ATOM 2385 O O . VAL A 1 301 ? -18.987 15.598 2.605 1.00 89.12 301 VAL A O 1
ATOM 2388 N N . ASN A 1 302 ? -17.392 14.241 3.463 1.00 86.50 302 ASN A N 1
ATOM 2389 C CA . ASN A 1 302 ? -17.728 14.363 4.889 1.00 86.50 302 ASN A CA 1
ATOM 2390 C C . ASN A 1 302 ? -19.116 13.827 5.291 1.00 86.50 302 ASN A C 1
ATOM 2392 O O . ASN A 1 302 ? -19.597 14.151 6.377 1.00 86.50 302 ASN A O 1
ATOM 2396 N N . GLU A 1 303 ? -19.758 13.012 4.452 1.00 90.50 303 GLU A N 1
ATOM 2397 C CA . GLU A 1 303 ? -20.981 12.306 4.833 1.00 90.50 303 GLU A CA 1
ATOM 2398 C C . GLU A 1 303 ? -20.633 11.109 5.727 1.00 90.50 303 GLU A C 1
ATOM 2400 O O . GLU A 1 303 ? -19.774 10.300 5.381 1.00 90.50 303 GLU A O 1
ATOM 2405 N N . ILE A 1 304 ? -21.309 10.983 6.871 1.00 90.38 304 ILE A N 1
ATOM 2406 C CA . ILE A 1 304 ? -21.071 9.901 7.833 1.00 90.38 304 ILE A CA 1
ATOM 2407 C C . ILE A 1 304 ? -22.369 9.130 8.034 1.00 90.38 304 ILE A C 1
ATOM 2409 O O . ILE A 1 304 ? -23.368 9.680 8.492 1.00 90.38 304 ILE A O 1
ATOM 2413 N N . THR A 1 305 ? -22.331 7.828 7.753 1.00 89.69 305 THR A N 1
ATOM 2414 C CA . THR A 1 305 ? -23.436 6.902 8.022 1.00 89.69 305 THR A CA 1
ATOM 2415 C C . THR A 1 305 ? -23.000 5.862 9.049 1.00 89.69 305 THR A C 1
ATOM 2417 O O . THR A 1 305 ? -21.907 5.309 8.961 1.00 89.69 305 THR A O 1
ATOM 2420 N N . LEU A 1 306 ? -23.856 5.588 10.038 1.00 89.38 306 LEU A N 1
ATOM 2421 C CA . LEU A 1 306 ? -23.602 4.582 11.071 1.00 89.38 306 LEU A CA 1
ATOM 2422 C C . LEU A 1 306 ? -24.385 3.302 10.774 1.00 89.38 306 LEU A C 1
ATOM 2424 O O . LEU A 1 306 ? -25.607 3.262 10.933 1.00 89.38 306 LEU A O 1
ATOM 2428 N N . LEU A 1 307 ? -23.669 2.240 10.407 1.00 87.69 307 LEU A N 1
ATOM 2429 C CA . LEU A 1 307 ? -24.246 0.913 10.214 1.00 87.69 307 LEU A CA 1
ATOM 2430 C C . LEU A 1 307 ? -24.421 0.213 11.569 1.00 87.69 307 LEU A C 1
ATOM 2432 O O . LEU A 1 307 ? -23.451 -0.205 12.200 1.00 87.69 307 LEU A O 1
ATOM 2436 N N . LYS A 1 308 ? -25.667 0.093 12.039 1.00 82.88 308 LYS A N 1
ATOM 2437 C CA . LYS A 1 308 ? -25.972 -0.569 13.322 1.00 82.88 308 LYS A CA 1
ATOM 2438 C C . LYS A 1 308 ? -26.011 -2.095 13.212 1.00 82.88 308 LYS A C 1
ATOM 2440 O O . LYS A 1 308 ? -25.635 -2.780 14.160 1.00 82.88 308 LYS A O 1
ATOM 2445 N N . GLN A 1 309 ? -26.491 -2.610 12.084 1.00 82.81 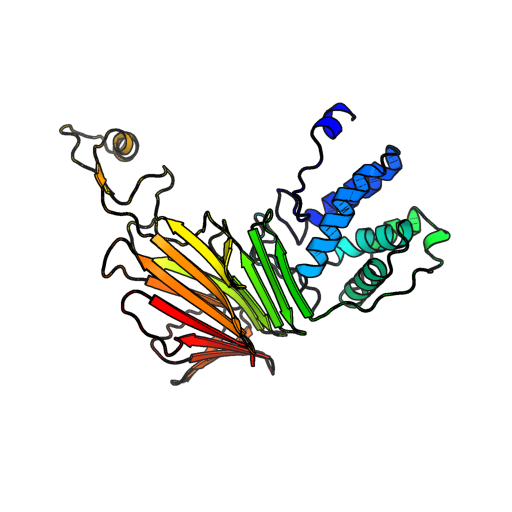309 GLN A N 1
ATOM 2446 C CA . GLN A 1 309 ? -26.678 -4.035 11.816 1.00 82.81 309 GLN A CA 1
ATOM 2447 C C . GLN A 1 309 ? -26.705 -4.288 10.306 1.00 82.81 309 GLN A C 1
ATOM 2449 O O . GLN A 1 309 ? -26.940 -3.354 9.543 1.00 82.81 309 GLN A O 1
ATOM 2454 N N . GLY A 1 310 ? -26.525 -5.547 9.907 1.00 86.94 310 GLY A N 1
ATOM 2455 C CA . GLY A 1 310 ? -26.629 -5.967 8.512 1.00 86.94 310 GLY A CA 1
ATOM 2456 C C . GLY A 1 310 ? -25.410 -5.591 7.674 1.00 86.94 310 GLY A C 1
ATOM 2457 O O . GLY A 1 310 ? -24.282 -5.525 8.178 1.00 86.94 310 GLY A O 1
ATOM 2458 N N . TYR A 1 311 ? -25.671 -5.372 6.390 1.00 90.56 311 TYR A N 1
ATOM 2459 C CA . TYR A 1 311 ? -24.684 -5.024 5.377 1.00 90.56 311 TYR A CA 1
ATOM 2460 C C . TYR A 1 311 ? -25.001 -3.643 4.797 1.00 90.56 311 TYR A C 1
ATOM 2462 O O . TYR A 1 311 ? -26.159 -3.228 4.749 1.00 90.56 311 TYR A O 1
ATOM 2470 N N . ALA A 1 312 ? -23.968 -2.943 4.345 1.00 93.06 312 ALA A N 1
ATOM 2471 C CA . ALA A 1 312 ? -24.091 -1.750 3.527 1.00 93.06 312 ALA A CA 1
ATOM 2472 C C . ALA A 1 312 ? -23.299 -1.945 2.235 1.00 93.06 312 ALA A C 1
ATOM 2474 O O . ALA A 1 312 ? -22.148 -2.367 2.274 1.00 93.06 312 ALA A O 1
ATOM 2475 N N . THR A 1 313 ? -23.907 -1.641 1.095 1.00 95.44 313 THR A N 1
ATOM 2476 C CA . THR A 1 313 ? -23.288 -1.779 -0.224 1.00 95.44 313 THR A CA 1
ATOM 2477 C C . THR A 1 313 ? -23.054 -0.405 -0.811 1.00 95.44 313 THR A C 1
ATOM 2479 O O . THR A 1 313 ? -23.999 0.337 -1.051 1.00 95.44 313 THR A O 1
ATOM 2482 N N . TYR A 1 314 ? -21.791 -0.056 -1.032 1.00 96.00 314 TYR A N 1
ATOM 2483 C CA . TYR A 1 314 ? -21.428 1.161 -1.739 1.00 96.00 314 TYR A CA 1
ATOM 2484 C C . TYR A 1 314 ? -21.183 0.839 -3.208 1.00 96.00 314 TYR A C 1
ATOM 2486 O O . TYR A 1 314 ? -20.346 -0.011 -3.523 1.00 96.00 314 TYR A O 1
ATOM 2494 N N . HIS A 1 315 ? -21.904 1.503 -4.106 1.00 95.31 315 HIS A N 1
ATOM 2495 C CA . HIS A 1 315 ? -21.849 1.203 -5.531 1.00 95.31 315 HIS A CA 1
ATOM 2496 C C . HIS A 1 315 ? -21.711 2.457 -6.395 1.00 95.31 315 HIS A C 1
ATOM 2498 O O . HIS A 1 315 ? -22.172 3.552 -6.062 1.00 95.31 315 HIS A O 1
ATOM 2504 N N . ILE A 1 316 ? -21.048 2.275 -7.535 1.00 95.06 316 ILE A N 1
ATOM 2505 C CA . ILE A 1 316 ? -20.925 3.260 -8.607 1.00 95.06 316 ILE A CA 1
ATOM 2506 C C . ILE A 1 316 ? -21.217 2.528 -9.914 1.00 95.06 316 ILE A C 1
ATOM 2508 O O . ILE A 1 316 ? -20.461 1.657 -10.341 1.00 95.06 316 ILE A O 1
ATOM 2512 N N . SER A 1 317 ? -22.303 2.912 -10.586 1.00 92.06 317 SER A N 1
ATOM 2513 C CA . SER A 1 317 ? -22.775 2.225 -11.794 1.00 92.06 317 SER A CA 1
ATOM 2514 C C . SER A 1 317 ? -22.968 0.717 -11.544 1.00 92.06 317 SER A C 1
ATOM 2516 O O . SER A 1 317 ? -23.835 0.353 -10.756 1.00 92.06 317 SER A O 1
ATOM 2518 N N . ASN A 1 318 ? -22.165 -0.140 -12.186 1.00 92.81 318 ASN A N 1
ATOM 2519 C CA . ASN A 1 318 ? -22.247 -1.602 -12.087 1.00 92.81 318 ASN A CA 1
ATOM 2520 C C . ASN A 1 318 ? -21.179 -2.211 -11.160 1.00 92.81 318 ASN A C 1
ATOM 2522 O O . ASN A 1 318 ? -21.053 -3.429 -11.122 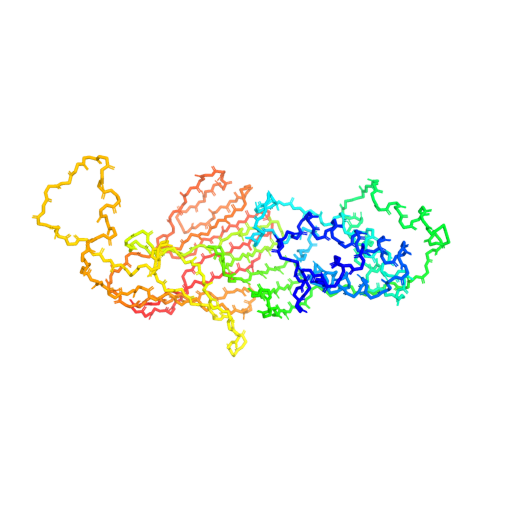1.00 92.81 318 ASN A O 1
ATOM 2526 N N . ASP A 1 319 ? -20.367 -1.389 -10.494 1.00 95.56 319 ASP A N 1
ATOM 2527 C CA . ASP A 1 319 ? -19.338 -1.846 -9.563 1.00 95.56 319 ASP A CA 1
ATOM 2528 C C . ASP A 1 319 ? -19.816 -1.613 -8.129 1.00 95.56 319 ASP A C 1
ATOM 2530 O O . ASP A 1 319 ? -20.312 -0.524 -7.822 1.00 95.56 319 ASP A O 1
ATOM 2534 N N . ALA A 1 320 ? -19.640 -2.599 -7.246 1.00 95.38 320 ALA A N 1
ATOM 2535 C CA . ALA A 1 320 ? -20.048 -2.479 -5.852 1.00 95.38 320 ALA A CA 1
ATOM 2536 C C . ALA A 1 320 ? -19.060 -3.122 -4.865 1.00 95.38 320 ALA A C 1
ATOM 2538 O O . ALA A 1 320 ? -18.403 -4.126 -5.148 1.00 95.38 320 ALA A O 1
ATOM 2539 N N . ILE A 1 321 ? -18.983 -2.536 -3.668 1.00 96.06 321 ILE A N 1
ATOM 2540 C CA . ILE A 1 321 ? -18.327 -3.115 -2.493 1.00 96.06 321 ILE A CA 1
ATOM 2541 C C . ILE A 1 321 ? -19.343 -3.153 -1.353 1.00 96.06 321 ILE A C 1
ATOM 2543 O O . ILE A 1 321 ? -19.836 -2.116 -0.911 1.00 96.06 321 ILE A O 1
ATOM 2547 N N . SER A 1 322 ? -19.634 -4.352 -0.860 1.00 94.19 322 SER A N 1
ATOM 2548 C CA . SER A 1 322 ? -20.461 -4.589 0.317 1.00 94.19 322 SER A CA 1
ATOM 2549 C C . SER A 1 322 ? -19.597 -4.768 1.557 1.00 94.19 322 SER A C 1
ATOM 2551 O O . SER A 1 322 ? -18.587 -5.472 1.535 1.00 94.19 322 SER A O 1
ATOM 2553 N N . ILE A 1 323 ? -20.007 -4.119 2.640 1.00 93.12 323 ILE A N 1
ATOM 2554 C CA . ILE A 1 323 ? -19.394 -4.182 3.958 1.00 93.12 323 ILE A CA 1
ATOM 2555 C C . ILE A 1 323 ? -20.422 -4.645 4.984 1.00 93.12 323 ILE A C 1
ATOM 2557 O O . ILE A 1 323 ? -21.548 -4.157 5.017 1.00 93.12 323 ILE A O 1
ATOM 2561 N N . GLY A 1 324 ? -20.048 -5.558 5.871 1.00 86.06 324 GLY A N 1
ATOM 2562 C CA . GLY A 1 324 ? -20.949 -5.971 6.942 1.00 86.06 324 GLY A CA 1
ATOM 2563 C C . GLY A 1 324 ? -20.299 -6.882 7.961 1.00 86.06 324 GLY A C 1
ATOM 2564 O O . GLY A 1 324 ? -19.173 -7.355 7.789 1.00 86.06 324 GLY A O 1
ATOM 2565 N N . LYS A 1 325 ? -21.015 -7.112 9.061 1.00 75.50 325 LYS A N 1
ATOM 2566 C CA . LYS A 1 325 ? -20.575 -8.069 10.078 1.00 75.50 325 LYS A CA 1
ATOM 2567 C C . LYS A 1 325 ? -20.792 -9.489 9.573 1.00 75.50 325 LYS A C 1
ATOM 2569 O O . LYS A 1 325 ? -21.894 -9.821 9.146 1.00 75.50 325 LYS A O 1
ATOM 2574 N N . SER A 1 326 ? -19.771 -10.337 9.678 1.00 58.88 326 SER A N 1
ATOM 2575 C CA . SER A 1 326 ? -19.946 -11.768 9.414 1.00 58.88 326 SER A CA 1
ATOM 2576 C C . SER A 1 326 ? -20.600 -12.458 10.624 1.00 58.88 326 SER A C 1
ATOM 2578 O O . SER A 1 326 ? -20.434 -12.036 11.767 1.00 58.88 326 SER A O 1
ATOM 2580 N N . HIS A 1 327 ? -21.366 -13.527 10.387 1.00 44.16 327 HIS A N 1
ATOM 2581 C CA . HIS A 1 327 ? -22.200 -14.212 11.392 1.00 44.16 327 HIS A CA 1
ATOM 2582 C C . HIS A 1 327 ? -21.441 -14.997 12.488 1.00 44.16 327 HIS A C 1
ATOM 2584 O O . HIS A 1 327 ? -22.050 -15.790 13.209 1.00 44.16 327 HIS A O 1
ATOM 2590 N N . LYS A 1 328 ? -20.125 -14.823 12.644 1.00 42.25 328 LYS A N 1
ATOM 2591 C CA . LYS A 1 328 ? -19.359 -15.458 13.727 1.00 42.25 328 LYS A CA 1
ATOM 2592 C C . LYS A 1 328 ? -19.222 -14.453 14.874 1.00 42.25 328 LYS A C 1
ATOM 2594 O O . LYS A 1 328 ? -18.453 -13.518 14.764 1.00 42.25 328 LYS A O 1
ATOM 2599 N N . GLU A 1 329 ? -19.954 -14.611 15.976 1.00 35.28 329 GLU A N 1
ATOM 2600 C CA . GLU A 1 329 ? -19.761 -13.772 17.173 1.00 35.28 329 GLU A CA 1
ATOM 2601 C C . GLU A 1 329 ? -19.002 -14.528 18.275 1.00 35.28 329 GLU A C 1
ATOM 2603 O O . GLU A 1 329 ? -19.350 -15.650 18.643 1.00 35.28 329 GLU A O 1
ATOM 2608 N N . GLN A 1 330 ? -17.981 -13.874 18.839 1.00 38.28 330 GLN A N 1
ATOM 2609 C CA . GLN A 1 330 ? -17.438 -14.133 20.177 1.00 38.28 330 GLN A CA 1
ATOM 2610 C C . GLN A 1 330 ? -17.261 -12.782 20.881 1.00 38.28 330 GLN A C 1
ATOM 2612 O O . GLN A 1 330 ? -16.971 -11.783 20.230 1.00 38.28 330 GLN A O 1
ATOM 2617 N N . SER A 1 331 ? -17.433 -12.735 22.206 1.00 42.53 331 SER A N 1
ATOM 2618 C CA . SER A 1 331 ? -17.617 -11.497 22.991 1.00 42.53 331 SER A CA 1
ATOM 2619 C C . SER A 1 331 ? -16.458 -10.481 22.965 1.00 42.53 331 SER A C 1
ATOM 2621 O O . SER A 1 331 ? -16.598 -9.408 23.540 1.00 42.53 331 SER A O 1
ATOM 2623 N N . SER A 1 332 ? -15.330 -10.796 22.321 1.00 42.16 332 SER A N 1
ATOM 2624 C CA . SER A 1 332 ? -14.150 -9.929 22.155 1.00 42.16 332 SER A CA 1
ATOM 2625 C C . SER A 1 332 ? -13.620 -9.865 20.709 1.00 42.16 332 SER A C 1
ATOM 2627 O O . SER A 1 332 ? -12.539 -9.321 20.468 1.00 42.16 332 SER A O 1
ATOM 2629 N N . SER A 1 333 ? -14.388 -10.387 19.745 1.00 39.41 333 SER A N 1
ATOM 2630 C CA . SER A 1 333 ? -14.021 -10.498 18.329 1.00 39.41 333 SER A CA 1
ATOM 2631 C C . SER A 1 333 ? -15.045 -9.804 17.434 1.00 39.41 333 SER A C 1
ATOM 2633 O O . SER A 1 333 ? -16.241 -10.077 17.511 1.00 39.41 333 SER A O 1
ATOM 2635 N N . HIS A 1 334 ? -14.567 -8.940 16.542 1.00 53.91 334 HIS A N 1
ATOM 2636 C CA . HIS A 1 334 ? -15.355 -8.323 15.482 1.00 53.91 334 HIS A CA 1
ATOM 2637 C C . HIS A 1 334 ? -14.962 -8.963 14.153 1.00 53.91 334 HIS A C 1
ATOM 2639 O O . HIS A 1 334 ? -13.802 -8.893 13.746 1.00 53.91 334 HIS A O 1
ATOM 2645 N N . PHE A 1 335 ? -15.927 -9.584 13.479 1.00 51.53 335 PHE A N 1
ATOM 2646 C CA . PHE A 1 335 ? -15.737 -10.109 12.134 1.00 51.53 335 PHE A CA 1
ATOM 2647 C C . PHE A 1 335 ? -16.357 -9.152 11.133 1.00 51.53 335 PHE A C 1
ATOM 2649 O O . PHE A 1 335 ? -17.541 -8.820 11.229 1.00 51.53 335 PHE A O 1
ATOM 2656 N N . PHE A 1 336 ? -15.551 -8.719 10.177 1.00 55.56 336 PHE A N 1
ATOM 2657 C CA . PHE A 1 336 ? -15.945 -7.795 9.137 1.00 55.56 336 PHE A CA 1
ATOM 2658 C C . PHE A 1 336 ? -15.642 -8.426 7.786 1.00 55.56 336 PHE A C 1
ATOM 2660 O O . PHE A 1 336 ? -14.523 -8.869 7.549 1.00 55.56 336 PHE A O 1
ATOM 2667 N N . GLN A 1 337 ? -16.648 -8.497 6.925 1.00 65.00 337 GLN A N 1
ATOM 2668 C CA . GLN A 1 337 ? -16.513 -9.066 5.594 1.00 65.00 337 GLN A CA 1
ATOM 2669 C C . GLN A 1 337 ? -16.676 -7.959 4.559 1.00 65.00 337 GLN A C 1
ATOM 2671 O O . GLN A 1 337 ? -17.617 -7.164 4.629 1.00 65.00 337 GLN A O 1
ATOM 2676 N N . ILE A 1 338 ? -15.752 -7.931 3.604 1.00 68.00 338 ILE A N 1
ATOM 2677 C CA . ILE A 1 338 ? -15.772 -7.048 2.443 1.00 68.00 338 ILE A CA 1
ATOM 2678 C C . ILE A 1 338 ? -16.013 -7.929 1.226 1.00 68.00 338 ILE A C 1
ATOM 2680 O O . ILE A 1 338 ? -15.157 -8.739 0.885 1.00 68.00 338 ILE A O 1
ATOM 2684 N N . GLN A 1 339 ? -17.160 -7.781 0.573 1.00 61.66 339 GLN A N 1
ATOM 2685 C CA . GLN A 1 339 ? -17.485 -8.498 -0.661 1.00 61.66 339 GLN A CA 1
ATOM 2686 C C . GLN A 1 339 ? -17.476 -7.529 -1.836 1.00 61.66 339 GLN A C 1
ATOM 2688 O O . GLN A 1 339 ? -18.012 -6.429 -1.740 1.00 61.66 339 GLN A O 1
ATOM 2693 N N . THR A 1 340 ? -16.885 -7.933 -2.952 1.00 53.81 340 THR A N 1
ATOM 2694 C CA . THR A 1 340 ? -16.974 -7.196 -4.215 1.00 53.81 340 THR A CA 1
ATOM 2695 C C . THR A 1 340 ? -18.028 -7.846 -5.096 1.00 53.81 340 THR A C 1
ATOM 2697 O O . THR A 1 340 ? -17.966 -9.060 -5.294 1.00 53.81 340 THR A O 1
ATOM 2700 N N . ILE A 1 341 ? -18.987 -7.055 -5.580 1.00 46.44 341 ILE A N 1
ATOM 2701 C CA . ILE A 1 341 ? -20.159 -7.521 -6.337 1.00 46.44 341 ILE A CA 1
ATOM 2702 C C . ILE A 1 341 ? -20.096 -6.980 -7.764 1.00 46.44 341 ILE A C 1
ATOM 2704 O O . ILE A 1 341 ? -19.822 -5.765 -7.920 1.00 46.44 341 ILE A O 1
#

pLDDT: mean 88.96, std 11.06, range [35.28, 98.38]

Foldseek 3Di:
DVVVCVVPAQADPQLAHPQNALFPVLLVQLVVLVVCCVVVVPVVSNVSNVSNVVNSLLQAALLQWGQQCPGPDPCRPPTHRNLSCLLSLLLCCVVVLPQASVQVSVSSCVSPPDDDSNCVSCVVPVVCVPPDRHHDDDDQFDWDQDQRQQKIWTGDRNKIKMAGAQDQFRIWIGHNPKTFSGKGKAWPALVQGTDGFPDWDQDPQKTKTKDWRADPVRHARWDFDDPPDDADPVCVVVCSVVTDTDHAWTKMKMWIWHDDVQWIKIKIFIDRDPPTDMDIDTDIDFDWWKDDPVGIDHGDVPDDDDDPADKIWTDDDPKIWIWHFDPDDDRGMTMIIIGID

Secondary structure (DSSP, 8-state):
-HHHHTT--SB-TTS-BTT--TTTHHHHHHHHHHHHHHHTT-GGGHHHHHHHHHHHHHTB-TTSBBP-TT-SSTTTT---B-GGGHHHHHHHHHHHT-HHHHHHHHHHHHHS---SGGGHHHHH-GGGGS--PPPPPPP-EEEEEETTTTEEEEEETTEEEEEESSSS--EEEEETTEEEEEEEEEE-STT-EE---S--EEETTEEEEEEE---TTSPPSEEEPP-SS---GGGHHHHGGGS-EEE----EEEEEEEEETTEEEEEEEEESSTT--EEEEEEEPSSSEEEETTEEEE--TT------SSEEEEEETTEEEEEEE-S--BTTEEEEEEEE-

Sequence (341 aa):
MEQYLAETIDINADGEYIERSTGVCNAVCNRSLRLAANALNRPDLLEPVRRNLDLSYHMLHADGTVVTSFSQRQDHGTRVVLVNMVDSYYSMARRDGNGFYAAVADWLYSISPGAGWMLEPFLTHPDWREDNPEREVLPDSYAKVYPAAKLWRVRRNKTSATTGAGITTPFSAKHGQVELVSVNFSASYFAIAQFASETFEEVNGKIRMTHESRDQDGRRPSYDMPLGREVTFGGFYNTRKERNTYELPPLLTTLEVEEVDGGFDLHVKSEGYDRVPFQIACDFVPGGELDFDSGTVRGKVNEITLLKQGYATYHISNDAISIGKSHKEQSSSHFFQIQTI